Protein AF-0000000077157754 (afdb_homodimer)

pLDDT: mean 84.92, std 10.9, range [45.84, 98.0]

Sequence (370 aa):
MLPNVESIKQMRQKLGITQKKLASMTGVSTSMINQIESGRSQPSYETAKKIFENLSNLESRSSSHKAGDFCSQDIVKLKPSNTLHDAIKKMHQLSISQIPVFEGKEIVGVVSEDGIVKHLADVGEAELKNAKLADTMDPVPPIVDFETPANVLVPLIRYSKCILVTKKSKIMGIITASDTLKMMEMLPNVESIKQMRQKLGITQKKLASMTGVSTSMINQIESGRSQPSYETAKKIFENLSNLESRSSSHKAGDFCSQDIVKLKPSNTLHDAIKKMHQLSISQIPVFEGKEIVGVVSEDGIVKHLADVGEAELKNAKLADTMDPVPPIVDFETPANVLVPLIRYSKCILVTKKSKIMGIITASDTLKMME

InterPro domains:
  IPR000644 CBS domain [PF00571] (68-121)
  IPR000644 CBS domain [PS51371] (71-127)
  IPR000644 CBS domain [SM00116] (74-121)
  IPR001387 Cro/C1-type, helix-turn-helix domain [PF01381] (8-53)
  IPR001387 Cro/C1-type, helix-turn-helix domain [PS50943] (8-51)
  IPR001387 Cro/C1-type, helix-turn-helix domain [SM00530] (7-61)
  IPR001387 Cro/C1-type, helix-turn-helix domain [cd00093] (6-55)
  IPR010982 Lambda repressor-like, DNA-binding domain superfamily [G3DSA:1.10.260.40] (6-53)
  IPR010982 Lambda repressor-like, DNA-binding domain superfamily [SSF47413] (7-55)
  IPR017158 Transcription regulator, CBS domain-containing, predicted [PIRSF037253] (1-184)
  IPR046342 CBS domain superfamily [G3DSA:3.10.580.10] (60-185)
  IPR046342 CBS domain superfamily [SSF54631] (65-184)
  IPR051462 CBS domain-containing protein [PTHR48108] (42-181)

Organism: Nitrosopumilus maritimus (strain SCM1) (NCBI:txid436308)

Radius of gyration: 26.52 Å; Cα contacts (8 Å, |Δi|>4): 618; chains: 2; bounding box: 52×87×55 Å

Secondary structure (DSSP, 8-state):
-PPPTTHHHHHHHHHT--HHHHHHHHT--HHHHHHHHTTS----HHHHHHHHHHHHHHHHHHHS-BHHHHSB-----B-TTSBHHHHHHHHHHHT-SEEEEEETTEEEEEEEHHHHHHHHHHH-HHHHHT-BGGGTPBPPPPEEETT-BGGGHHHHHHHSSEEEEEETTEEEEEEEHHHHHHTT-/-PPPTTHHHHHHHHHT--HHHHHHHHT--HHHHHHHHTTS----HHHHHHHHHHHHHHHHHHHS-BHHHHSB-----B-TTSBHHHHHHHHHHHT-SEEEEEETTEEEEEEEHHHHHHHHHHH-HHHHHT-BGGGTPBPPPPEEETT-BGGGHHHHHHHSSEEEEEETTEEEEEEEHHHHHHTT-

Structure (mmCIF, N/CA/C/O backbone):
data_AF-0000000077157754-model_v1
#
loop_
_entity.id
_entity.type
_entity.pdbx_description
1 polymer 'Transcriptional regulator, XRE family'
#
loop_
_atom_site.group_PDB
_atom_site.id
_atom_site.type_symbol
_atom_site.label_atom_id
_atom_site.label_alt_id
_atom_site.label_comp_id
_atom_site.label_asym_id
_atom_site.label_entity_id
_atom_site.label_seq_id
_atom_site.pdbx_PDB_ins_code
_atom_site.Cartn_x
_atom_site.Cartn_y
_atom_site.Cartn_z
_atom_site.occupancy
_atom_site.B_iso_or_equiv
_atom_site.auth_seq_id
_atom_site.auth_comp_id
_atom_site.auth_asym_id
_atom_site.auth_atom_id
_atom_site.pdbx_PDB_model_num
ATOM 1 N N . MET A 1 1 ? 3.834 39.281 18.453 1 45.84 1 MET A N 1
ATOM 2 C CA . MET A 1 1 ? 3.398 40.312 17.5 1 45.84 1 MET A CA 1
ATOM 3 C C . MET A 1 1 ? 2.211 39.812 16.688 1 45.84 1 MET A C 1
ATOM 5 O O . MET A 1 1 ? 2.178 38.656 16.266 1 45.84 1 MET A O 1
ATOM 9 N N . LEU A 1 2 ? 1.122 40.5 16.75 1 59.25 2 LEU A N 1
ATOM 10 C CA . LEU A 1 2 ? -0.106 40.156 16.047 1 59.25 2 LEU A CA 1
ATOM 11 C C . LEU A 1 2 ? 0.116 40.125 14.539 1 59.25 2 LEU A C 1
ATOM 13 O O . LEU A 1 2 ? 0.751 41.031 13.992 1 59.25 2 LEU A O 1
ATOM 17 N N . PRO A 1 3 ? -0.188 39.125 13.961 1 67 3 PRO A N 1
ATOM 18 C CA . PRO A 1 3 ? 0.05 39.094 12.516 1 67 3 PRO A CA 1
ATOM 19 C C . PRO A 1 3 ? -0.742 40.156 11.758 1 67 3 PRO A C 1
ATOM 21 O O . PRO A 1 3 ? -1.742 40.656 12.266 1 67 3 PRO A O 1
ATOM 24 N N . ASN A 1 4 ? -0.158 40.625 10.68 1 74.5 4 ASN A N 1
ATOM 25 C CA . ASN A 1 4 ? -0.799 41.594 9.812 1 74.5 4 ASN A CA 1
ATOM 26 C C . ASN A 1 4 ? -1.938 40.969 9.008 1 74.5 4 ASN A C 1
ATOM 28 O O . ASN A 1 4 ? -1.79 39.875 8.453 1 74.5 4 ASN A O 1
ATOM 32 N N . VAL A 1 5 ? -3.057 41.688 8.945 1 82.19 5 VAL A N 1
ATOM 33 C CA . VAL A 1 5 ? -4.246 41.25 8.234 1 82.19 5 VAL A CA 1
ATOM 34 C C . VAL A 1 5 ? -3.891 40.938 6.781 1 82.19 5 VAL A C 1
ATOM 36 O O . VAL A 1 5 ? -4.473 40.031 6.176 1 82.19 5 VAL A O 1
ATOM 39 N N . GLU A 1 6 ? -2.766 41.562 6.352 1 79.19 6 GLU A N 1
ATOM 40 C CA . GLU A 1 6 ? -2.324 41.344 4.977 1 79.19 6 GLU A CA 1
ATOM 41 C C . GLU A 1 6 ? -1.753 39.969 4.781 1 79.19 6 GLU A C 1
ATOM 43 O O . GLU A 1 6 ? -1.719 39.438 3.658 1 79.19 6 GLU A O 1
ATOM 48 N N . SER A 1 7 ? -1.408 39.438 5.879 1 80.94 7 SER A N 1
ATOM 49 C CA . SER A 1 7 ? -0.774 38.125 5.777 1 80.94 7 SER A CA 1
ATOM 50 C C . SER A 1 7 ? -1.814 37.031 5.676 1 80.94 7 SER A C 1
ATOM 52 O O . SER A 1 7 ? -1.473 35.875 5.418 1 80.94 7 SER A O 1
ATOM 54 N N . ILE A 1 8 ? -3.031 37.344 5.871 1 86.12 8 ILE A N 1
ATOM 55 C CA . ILE A 1 8 ? -4.105 36.344 5.898 1 86.12 8 ILE A CA 1
ATOM 56 C C . ILE A 1 8 ? -4.145 35.594 4.57 1 86.12 8 ILE A C 1
ATOM 58 O O . ILE A 1 8 ? -4.219 34.375 4.547 1 86.12 8 ILE A O 1
ATOM 62 N N . LYS A 1 9 ? -3.973 36.375 3.592 1 85.19 9 LYS A N 1
ATOM 63 C CA . LYS A 1 9 ? -3.996 35.75 2.271 1 85.19 9 LYS A CA 1
ATOM 64 C C . LYS A 1 9 ? -2.844 34.75 2.111 1 85.19 9 LYS A C 1
ATOM 66 O O . LYS A 1 9 ? -3.053 33.625 1.698 1 85.19 9 LYS A O 1
ATOM 71 N N . GLN A 1 10 ? -1.701 35.156 2.49 1 79.06 10 GLN A N 1
ATOM 72 C CA . GLN A 1 10 ? -0.504 34.344 2.365 1 79.06 10 GLN A CA 1
ATOM 73 C C . GLN A 1 10 ? -0.61 33.062 3.225 1 79.06 10 GLN A C 1
ATOM 75 O O . GLN A 1 10 ? -0.263 31.984 2.779 1 79.06 10 GLN A O 1
ATOM 80 N N . MET A 1 11 ? -1.085 33.281 4.398 1 77.56 11 MET A N 1
ATOM 81 C CA . MET A 1 11 ? -1.234 32.156 5.324 1 77.56 11 MET A CA 1
ATOM 82 C C . MET A 1 11 ? -2.248 31.141 4.797 1 77.56 11 MET A C 1
ATOM 84 O O . MET A 1 11 ? -2.008 29.922 4.848 1 77.56 11 MET A O 1
ATOM 88 N N . ARG A 1 12 ? -3.289 31.75 4.305 1 80.94 12 ARG A N 1
ATOM 89 C CA . ARG A 1 12 ? -4.34 30.891 3.77 1 80.94 12 ARG A CA 1
ATOM 90 C C . ARG A 1 12 ? -3.836 30.094 2.576 1 80.94 12 ARG A C 1
ATOM 92 O O . ARG A 1 12 ? -4.086 28.891 2.482 1 80.94 12 ARG A O 1
ATOM 99 N N . GLN A 1 13 ? -3.061 30.75 1.824 1 76.88 13 GLN A N 1
ATOM 100 C CA . GLN A 1 13 ? -2.523 30.094 0.635 1 76.88 13 GLN A CA 1
ATOM 101 C C . GLN A 1 13 ? -1.489 29.031 1.009 1 76.88 13 GLN A C 1
ATOM 103 O O . GLN A 1 13 ? -1.462 27.953 0.422 1 76.88 13 GLN A O 1
ATOM 108 N N . LYS A 1 14 ? -0.748 29.375 1.958 1 68.94 14 LYS A N 1
ATOM 109 C CA . LYS A 1 14 ? 0.252 28.438 2.455 1 68.94 14 LYS A CA 1
ATOM 110 C C . LYS A 1 14 ? -0.408 27.172 3.006 1 68.94 14 LYS A C 1
ATOM 112 O O . LYS A 1 14 ? 0.126 26.078 2.857 1 68.94 14 LYS A O 1
ATOM 117 N N . LEU A 1 15 ? -1.526 27.375 3.6 1 70.25 15 LEU A N 1
ATOM 118 C CA . LEU A 1 15 ? -2.271 26.281 4.215 1 70.25 15 LEU A CA 1
ATOM 119 C C . LEU A 1 15 ? -3.086 25.516 3.17 1 70.25 15 LEU A C 1
ATOM 121 O O . LEU A 1 15 ? -3.65 24.469 3.463 1 70.25 15 LEU A O 1
ATOM 125 N N . GLY A 1 16 ? -3.18 26.141 1.984 1 66.56 16 GLY A N 1
ATOM 126 C CA . GLY A 1 16 ? -3.873 25.531 0.866 1 66.56 16 GLY A CA 1
ATOM 127 C C . GLY A 1 16 ? -5.383 25.547 1.021 1 66.56 16 GLY A C 1
ATOM 128 O O . GLY A 1 16 ? -6.066 24.641 0.534 1 66.56 16 GLY A O 1
ATOM 129 N N . ILE A 1 17 ? -5.793 26.438 1.711 1 77.38 17 ILE A N 1
ATOM 130 C CA . ILE A 1 17 ? -7.242 26.438 1.89 1 77.38 17 ILE A CA 1
ATOM 131 C C . ILE A 1 17 ? -7.859 27.578 1.086 1 77.38 17 ILE A C 1
ATOM 133 O O . ILE A 1 17 ? -7.211 28.609 0.849 1 77.38 17 ILE A O 1
ATOM 137 N N . THR A 1 18 ? -9.109 27.375 0.593 1 80.38 18 THR A N 1
ATOM 138 C CA . THR A 1 18 ? -9.852 28.391 -0.148 1 80.38 18 THR A CA 1
ATOM 139 C C . THR A 1 18 ? -10.422 29.453 0.798 1 80.38 18 THR A C 1
ATOM 141 O O . THR A 1 18 ? -10.445 29.25 2.014 1 80.38 18 THR A O 1
ATOM 144 N N . GLN A 1 19 ? -10.797 30.594 0.137 1 88.88 19 GLN A N 1
ATOM 145 C CA . GLN A 1 19 ? -11.453 31.641 0.917 1 88.88 19 GLN A CA 1
ATOM 146 C C . GLN A 1 19 ? -12.781 31.156 1.487 1 88.88 19 GLN A C 1
ATOM 148 O O . GLN A 1 19 ? -13.141 31.484 2.617 1 88.88 19 GLN A O 1
ATOM 153 N N . LYS A 1 20 ? -13.367 30.281 0.811 1 88.31 20 LYS A N 1
ATOM 154 C CA . LYS A 1 20 ? -14.633 29.703 1.261 1 88.31 20 LYS A CA 1
ATOM 155 C C . LYS A 1 20 ? -14.438 28.844 2.502 1 88.31 20 LYS A C 1
ATOM 157 O O . LYS A 1 20 ? -15.211 28.938 3.455 1 88.31 20 LYS A O 1
ATOM 162 N N . LYS A 1 21 ? -13.43 28.094 2.482 1 83.06 21 LYS A N 1
ATOM 163 C CA . LYS A 1 21 ? -13.133 27.219 3.611 1 83.06 21 LYS A CA 1
ATOM 164 C C . LYS A 1 21 ? -12.75 28.031 4.852 1 83.06 21 LYS A C 1
ATOM 166 O O . LYS A 1 21 ? -13.203 27.719 5.957 1 83.06 21 LYS A O 1
ATOM 171 N N . LEU A 1 22 ? -11.938 29.062 4.637 1 87.12 22 LEU A N 1
ATOM 172 C CA . LEU A 1 22 ? -11.555 29.906 5.754 1 87.12 22 LEU A CA 1
ATOM 173 C C . LEU A 1 22 ? -12.766 30.609 6.359 1 87.12 22 LEU A C 1
ATOM 175 O O . LEU A 1 22 ? -12.898 30.672 7.582 1 87.12 22 LEU A O 1
ATOM 179 N N . ALA A 1 23 ? -13.672 31 5.473 1 90.38 23 ALA A N 1
ATOM 180 C CA . ALA A 1 23 ? -14.898 31.672 5.906 1 90.38 23 ALA A CA 1
ATOM 181 C C . ALA A 1 23 ? -15.758 30.734 6.766 1 90.38 23 ALA A C 1
ATOM 183 O O . ALA A 1 23 ? -16.234 31.141 7.828 1 90.38 23 ALA A O 1
ATOM 184 N N . SER A 1 24 ? -15.82 29.594 6.328 1 86.31 24 SER A N 1
ATOM 185 C CA . SER A 1 24 ? -16.625 28.609 7.043 1 86.31 24 SER A CA 1
ATOM 186 C C . SER A 1 24 ? -16.031 28.312 8.414 1 86.31 24 SER A C 1
ATOM 188 O O . SER A 1 24 ? -16.781 28.156 9.391 1 86.31 24 SER A O 1
ATOM 190 N N . MET A 1 25 ? -14.781 28.344 8.516 1 81.38 25 MET A N 1
ATOM 191 C CA . MET A 1 25 ? -14.078 27.984 9.75 1 81.38 25 MET A CA 1
ATOM 192 C C . MET A 1 25 ? -14.141 29.141 10.758 1 81.38 25 MET A C 1
ATOM 194 O O . MET A 1 25 ? -14.078 28.906 11.969 1 81.38 25 MET A O 1
ATOM 198 N N . THR A 1 26 ? -14.242 30.312 10.266 1 85.94 26 THR A N 1
ATOM 199 C CA . THR A 1 26 ? -14.109 31.484 11.133 1 85.94 26 THR A CA 1
ATOM 200 C C . THR A 1 26 ? -15.477 32.094 11.43 1 85.94 26 THR A C 1
ATOM 202 O O . THR A 1 26 ? -15.609 32.938 12.312 1 85.94 26 THR A O 1
ATOM 205 N N . GLY A 1 27 ? -16.406 31.594 10.617 1 86.06 27 GLY A N 1
ATOM 206 C CA . GLY A 1 27 ? -17.75 32.094 10.82 1 86.06 27 GLY A CA 1
ATOM 207 C C . GLY A 1 27 ? -17.984 33.438 10.164 1 86.06 27 GLY A C 1
ATOM 208 O O . GLY A 1 27 ? -18.797 34.25 10.641 1 86.06 27 GLY A O 1
ATOM 209 N N . VAL A 1 28 ? -17.203 33.75 9.242 1 87.44 28 VAL A N 1
ATOM 210 C CA . VAL A 1 28 ? -17.406 34.969 8.469 1 87.44 28 VAL A CA 1
ATOM 211 C C . VAL A 1 28 ? -17.781 34.625 7.031 1 87.44 28 VAL A C 1
ATOM 213 O O . VAL A 1 28 ? -17.656 33.469 6.617 1 87.44 28 VAL A O 1
ATOM 216 N N . SER A 1 29 ? -18.359 35.562 6.332 1 89.69 29 SER A N 1
ATOM 217 C CA . SER A 1 29 ? -18.75 35.312 4.945 1 89.69 29 SER A CA 1
ATOM 218 C C . SER A 1 29 ? -17.516 35.219 4.039 1 89.69 29 SER A C 1
ATOM 220 O O . SER A 1 29 ? -16.484 35.844 4.332 1 89.69 29 SER A O 1
ATOM 222 N N . THR A 1 30 ? -17.719 34.469 2.924 1 92.69 30 THR A N 1
ATOM 223 C CA . THR A 1 30 ? -16.672 34.375 1.916 1 92.69 30 THR A CA 1
ATOM 224 C C . THR A 1 30 ? -16.359 35.75 1.335 1 92.69 30 THR A C 1
ATOM 226 O O . THR A 1 30 ? -15.203 36.062 1.058 1 92.69 30 THR A O 1
ATOM 229 N N . SER A 1 31 ? -17.375 36.5 1.198 1 92.94 31 SER A N 1
ATOM 230 C CA . SER A 1 31 ? -17.188 37.875 0.693 1 92.94 31 SER A CA 1
ATOM 231 C C . SER A 1 31 ? -16.312 38.688 1.625 1 92.94 31 SER A C 1
ATOM 233 O O . SER A 1 31 ? -15.43 39.406 1.17 1 92.94 31 SER A O 1
ATOM 235 N N . MET A 1 32 ? -16.484 38.625 2.945 1 91.69 32 MET A N 1
ATOM 236 C CA . MET A 1 32 ? -15.688 39.344 3.92 1 91.69 32 MET A CA 1
ATOM 237 C C . MET A 1 32 ? -14.227 38.906 3.863 1 91.69 32 MET A C 1
ATOM 239 O O . MET A 1 32 ? -13.328 39.75 3.914 1 91.69 32 MET A O 1
ATOM 243 N N . ILE A 1 33 ? -14.008 37.625 3.791 1 93.56 33 ILE A N 1
ATOM 244 C CA . ILE A 1 33 ? -12.648 37.125 3.668 1 93.56 33 ILE A CA 1
ATOM 245 C C . ILE A 1 33 ? -11.977 37.75 2.445 1 93.56 33 ILE A C 1
ATOM 247 O O . ILE A 1 33 ? -10.828 38.188 2.52 1 93.56 33 ILE A O 1
ATOM 251 N N . ASN A 1 34 ? -12.672 37.812 1.333 1 92.25 34 ASN A N 1
ATOM 252 C CA . ASN A 1 34 ? -12.156 38.406 0.101 1 92.25 34 ASN A CA 1
ATOM 253 C C . ASN A 1 34 ? -11.797 39.875 0.288 1 92.25 34 ASN A C 1
ATOM 255 O O . ASN A 1 34 ? -10.734 40.312 -0.154 1 92.25 34 ASN A O 1
ATOM 259 N N . GLN A 1 35 ? -12.711 40.594 0.931 1 91.56 35 GLN A N 1
ATOM 260 C CA . GLN A 1 35 ? -12.492 42 1.15 1 91.56 35 GLN A CA 1
ATOM 261 C C . GLN A 1 35 ? -11.289 42.25 2.057 1 91.56 35 GLN A C 1
ATOM 263 O O . GLN A 1 35 ? -10.531 43.188 1.847 1 91.56 35 GLN A O 1
ATOM 268 N N . ILE A 1 36 ? -11.141 41.375 3.01 1 91.12 36 ILE A N 1
ATOM 269 C CA . ILE A 1 36 ? -10.023 41.5 3.943 1 91.12 36 ILE A CA 1
ATOM 270 C C . ILE A 1 36 ? -8.711 41.188 3.217 1 91.12 36 ILE A C 1
ATOM 272 O O . ILE A 1 36 ? -7.746 41.969 3.336 1 91.12 36 ILE A O 1
ATOM 276 N N . GLU A 1 37 ? -8.703 40.125 2.422 1 91.94 37 GLU A N 1
ATOM 277 C CA . GLU A 1 37 ? -7.484 39.719 1.746 1 91.94 37 GLU A CA 1
ATOM 278 C C . GLU A 1 37 ? -7.07 40.719 0.67 1 91.94 37 GLU A C 1
ATOM 280 O O . GLU A 1 37 ? -5.883 40.844 0.364 1 91.94 37 GLU A O 1
ATOM 285 N N . SER A 1 38 ? -8.023 41.469 0.105 1 88.56 38 SER A N 1
ATOM 286 C CA . SER A 1 38 ? -7.742 42.438 -0.94 1 88.56 38 SER A CA 1
ATOM 287 C C . SER A 1 38 ? -7.48 43.812 -0.349 1 88.56 38 SER A C 1
ATOM 289 O O . SER A 1 38 ? -7.211 44.781 -1.082 1 88.56 38 SER A O 1
ATOM 291 N N . GLY A 1 39 ? -7.633 43.875 0.983 1 84.75 39 GLY A N 1
ATOM 292 C CA . GLY A 1 39 ? -7.383 45.156 1.636 1 84.75 39 GLY A CA 1
ATOM 293 C C . GLY A 1 39 ? -8.578 46.094 1.582 1 84.75 39 GLY A C 1
ATOM 294 O O . GLY A 1 39 ? -8.469 47.281 1.96 1 84.75 39 GLY A O 1
ATOM 295 N N . ARG A 1 40 ? -9.711 45.688 1.095 1 89.19 40 ARG A N 1
ATOM 296 C CA . ARG A 1 40 ? -10.883 46.531 0.917 1 89.19 40 ARG A CA 1
ATOM 297 C C . ARG A 1 40 ? -11.68 46.656 2.213 1 89.19 40 ARG A C 1
ATOM 299 O O . ARG A 1 40 ? -12.633 47.438 2.301 1 89.19 40 ARG A O 1
ATOM 306 N N . SER A 1 41 ? -11.461 45.75 3.18 1 86.75 41 SER A N 1
ATOM 307 C CA . SER A 1 41 ? -12.109 45.781 4.484 1 86.75 41 SER A CA 1
ATOM 308 C C . SER A 1 41 ? -11.117 45.5 5.605 1 86.75 41 SER A C 1
ATOM 310 O O . SER A 1 41 ? -10.211 44.688 5.449 1 86.75 41 SER A O 1
ATOM 312 N N . GLN A 1 42 ? -11.203 46.281 6.754 1 85 42 GLN A N 1
ATOM 313 C CA . GLN A 1 42 ? -10.43 46.031 7.961 1 85 42 GLN A CA 1
ATOM 314 C C . GLN A 1 42 ? -11.266 45.281 9 1 85 42 GLN A C 1
ATOM 316 O O . GLN A 1 42 ? -12.289 45.812 9.461 1 85 42 GLN A O 1
ATOM 321 N N . PRO A 1 43 ? -10.961 44.094 9.273 1 86.19 43 PRO A N 1
ATOM 322 C CA . PRO A 1 43 ? -11.742 43.344 10.266 1 86.19 43 PRO A CA 1
ATOM 323 C C . PRO A 1 43 ? -11.586 43.906 11.68 1 86.19 43 PRO A C 1
ATOM 325 O O . PRO A 1 43 ? -10.594 44.594 11.977 1 86.19 43 PRO A O 1
ATOM 328 N N . SER A 1 44 ? -12.656 43.688 12.547 1 83.19 44 SER A N 1
ATOM 329 C CA . SER A 1 44 ? -12.531 43.969 13.969 1 83.19 44 SER A CA 1
ATOM 330 C C . SER A 1 44 ? -11.453 43.094 14.617 1 83.19 44 SER A C 1
ATOM 332 O O . SER A 1 44 ? -11 42.125 14.023 1 83.19 44 SER A O 1
ATOM 334 N N . TYR A 1 45 ? -10.992 43.531 15.75 1 80.44 45 TYR A N 1
ATOM 335 C CA . TYR A 1 45 ? -10.008 42.75 16.484 1 80.44 45 TYR A CA 1
ATOM 336 C C . TYR A 1 45 ? -10.5 41.312 16.688 1 80.44 45 TYR A C 1
ATOM 338 O O . TYR A 1 45 ? -9.75 40.344 16.484 1 80.44 45 TYR A O 1
ATOM 346 N N . GLU A 1 46 ? -11.711 41.188 17.047 1 82.19 46 GLU A N 1
ATOM 347 C CA . GLU A 1 46 ? -12.289 39.875 17.344 1 82.19 46 GLU A CA 1
ATOM 348 C C . GLU A 1 46 ? -12.344 39.031 16.078 1 82.19 46 GLU A C 1
ATOM 350 O O . GLU A 1 46 ? -12.055 37.844 16.125 1 82.19 46 GLU A O 1
ATOM 355 N N . THR A 1 47 ? -12.688 39.656 15.008 1 82.12 47 THR A N 1
ATOM 356 C CA . THR A 1 47 ? -12.758 38.938 13.742 1 82.12 47 THR A CA 1
ATOM 357 C C . THR A 1 47 ? -11.367 38.531 13.273 1 82.12 47 THR A C 1
ATOM 359 O O . THR A 1 47 ? -11.156 37.375 12.875 1 82.12 47 THR A O 1
ATOM 362 N N . ALA A 1 48 ? -10.414 39.469 13.375 1 82.31 48 ALA A N 1
ATOM 363 C CA . ALA A 1 48 ? -9.039 39.156 12.992 1 82.31 48 ALA A CA 1
ATOM 364 C C . ALA A 1 48 ? -8.461 38.062 13.867 1 82.31 48 ALA A C 1
ATOM 366 O O . ALA A 1 48 ? -7.809 37.125 13.375 1 82.31 48 ALA A O 1
ATOM 367 N N . LYS A 1 49 ? -8.672 38.094 15.023 1 79.38 49 LYS A N 1
ATOM 368 C CA . LYS A 1 49 ? -8.203 37.094 15.969 1 79.38 49 LYS A CA 1
ATOM 369 C C . LYS A 1 49 ? -8.75 35.719 15.617 1 79.38 49 LYS A C 1
ATOM 371 O O . LYS A 1 49 ? -8.008 34.719 15.609 1 79.38 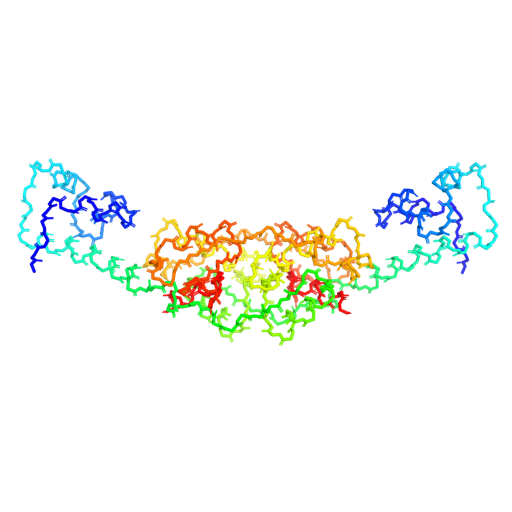49 LYS A O 1
ATOM 376 N N . LYS A 1 50 ? -9.953 35.625 15.336 1 81.56 50 LYS A N 1
ATOM 377 C CA . LYS A 1 50 ? -10.594 34.344 14.969 1 81.56 50 LYS A CA 1
ATOM 378 C C . LYS A 1 50 ? -9.977 33.781 13.703 1 81.56 50 LYS A C 1
ATOM 380 O O . LYS A 1 50 ? -9.719 32.562 13.625 1 81.56 50 LYS A O 1
ATOM 385 N N . ILE A 1 51 ? -9.727 34.688 12.812 1 85.06 51 ILE A N 1
ATOM 386 C CA . ILE A 1 51 ? -9.141 34.25 11.547 1 85.06 51 ILE A CA 1
ATOM 387 C C . ILE A 1 51 ? -7.719 33.75 11.773 1 85.06 51 ILE A C 1
ATOM 389 O O . ILE A 1 51 ? -7.363 32.656 11.344 1 85.06 51 ILE A O 1
ATOM 393 N N . PHE A 1 52 ? -6.934 34.531 12.484 1 80.25 52 PHE A N 1
ATOM 394 C CA . PHE A 1 52 ? -5.547 34.156 12.734 1 80.25 52 PHE A CA 1
ATOM 395 C C . PHE A 1 52 ? -5.477 32.906 13.602 1 80.25 52 PHE A C 1
ATOM 397 O O . PHE A 1 52 ? -4.621 32.031 13.391 1 80.25 52 PHE A O 1
ATOM 404 N N . GLU A 1 53 ? -6.316 32.75 14.508 1 75.44 53 GLU A N 1
ATOM 405 C CA . GLU A 1 53 ? -6.348 31.562 15.344 1 75.44 53 GLU A CA 1
ATOM 406 C C . GLU A 1 53 ? -6.652 30.312 14.523 1 75.44 53 GLU A C 1
ATOM 408 O O . GLU A 1 53 ? -6.043 29.266 14.734 1 75.44 53 GLU A O 1
ATOM 413 N N . ASN A 1 54 ? -7.582 30.422 13.68 1 76.38 54 ASN A N 1
ATOM 414 C CA . ASN A 1 54 ? -7.926 29.281 12.836 1 76.38 54 ASN A CA 1
ATOM 415 C C . ASN A 1 54 ? -6.805 28.938 11.867 1 76.38 54 ASN A C 1
ATOM 417 O O . ASN A 1 54 ? -6.5 27.766 11.641 1 76.38 54 ASN A O 1
ATOM 421 N N . LEU A 1 55 ? -6.219 30.047 11.383 1 74.38 55 LEU A N 1
ATOM 422 C CA . LEU A 1 55 ? -5.082 29.812 10.492 1 74.38 55 LEU A CA 1
ATOM 423 C C . LEU A 1 55 ? -3.916 29.188 11.258 1 74.38 55 LEU A C 1
ATOM 425 O O . LEU A 1 55 ? -3.256 28.281 10.758 1 74.38 55 LEU A O 1
ATOM 429 N N . SER A 1 56 ? -3.662 29.781 12.398 1 66.75 56 SER A N 1
ATOM 430 C CA . SER A 1 56 ? -2.598 29.25 13.242 1 66.75 56 SER A CA 1
ATOM 431 C C . SER A 1 56 ? -2.881 27.797 13.641 1 66.75 56 SER A C 1
ATOM 433 O O . SER A 1 56 ? -1.971 26.969 13.664 1 66.75 56 SER A O 1
ATOM 435 N N . ASN A 1 57 ? -4.035 27.547 13.977 1 63.19 57 ASN A N 1
ATOM 436 C CA . ASN A 1 57 ? -4.434 26.188 14.328 1 63.19 57 ASN A CA 1
ATOM 437 C C . ASN A 1 57 ? -4.211 25.219 13.172 1 63.19 57 ASN A C 1
ATOM 439 O O . ASN A 1 57 ? -3.748 24.109 13.375 1 63.19 57 ASN A O 1
ATOM 443 N N . LEU A 1 58 ? -4.633 25.703 12.125 1 62.41 58 LEU A N 1
ATOM 444 C CA . LEU A 1 58 ? -4.391 24.906 10.93 1 62.41 58 LEU A CA 1
ATOM 445 C C . LEU A 1 58 ? -2.895 24.766 10.664 1 62.41 58 LEU A C 1
ATOM 447 O O . LEU A 1 58 ? -2.426 23.703 10.266 1 62.41 58 LEU A O 1
ATOM 451 N N . GLU A 1 59 ? -2.268 25.953 10.766 1 59.06 59 GLU A N 1
ATOM 452 C CA . GLU A 1 59 ? -0.818 25.969 10.594 1 59.06 59 GLU A CA 1
ATOM 453 C C . GLU A 1 59 ? -0.129 25.109 11.656 1 59.06 59 GLU A C 1
ATOM 455 O O . GLU A 1 59 ? 0.847 24.422 11.359 1 59.06 59 GLU A O 1
ATOM 460 N N . SER A 1 60 ? -0.48 25.438 12.812 1 53.28 60 SER A N 1
ATOM 461 C CA . SER A 1 60 ? 0.117 24.672 13.898 1 53.28 60 SER A CA 1
ATOM 462 C C . SER A 1 60 ? -0.081 23.188 13.703 1 53.28 60 SER A C 1
ATOM 464 O O . SER A 1 60 ? 0.841 22.391 13.922 1 53.28 60 SER A O 1
ATOM 466 N N . ARG A 1 61 ? -1.249 22.812 13.516 1 52.28 61 ARG A N 1
ATOM 467 C CA . ARG A 1 61 ? -1.536 21.406 13.234 1 52.28 61 ARG A CA 1
ATOM 468 C C . ARG A 1 61 ? -0.721 20.906 12.047 1 52.28 61 ARG A C 1
ATOM 470 O O . ARG A 1 61 ? -0.292 19.75 12.023 1 52.28 61 ARG A O 1
ATOM 477 N N . SER A 1 62 ? -0.675 21.812 11.07 1 51.44 62 SER A N 1
ATOM 478 C CA . SER A 1 62 ? 0.076 21.531 9.852 1 51.44 62 SER A CA 1
ATOM 479 C C . SER A 1 62 ? 1.578 21.625 10.094 1 51.44 62 SER A C 1
ATOM 481 O O . SER A 1 62 ? 2.35 20.828 9.562 1 51.44 62 SER A O 1
ATOM 483 N N . SER A 1 63 ? 1.986 22.812 10.75 1 51.03 63 SER A N 1
ATOM 484 C CA . SER A 1 63 ? 3.359 23.281 10.891 1 51.03 63 SER A CA 1
ATOM 485 C C . SER A 1 63 ? 4.129 22.453 11.906 1 51.03 63 SER A C 1
ATOM 487 O O . SER A 1 63 ? 5.352 22.297 11.805 1 51.03 63 SER A O 1
ATOM 489 N N . SER A 1 64 ? 3.459 21.953 12.914 1 58.53 64 SER A N 1
ATOM 490 C CA . SER A 1 64 ? 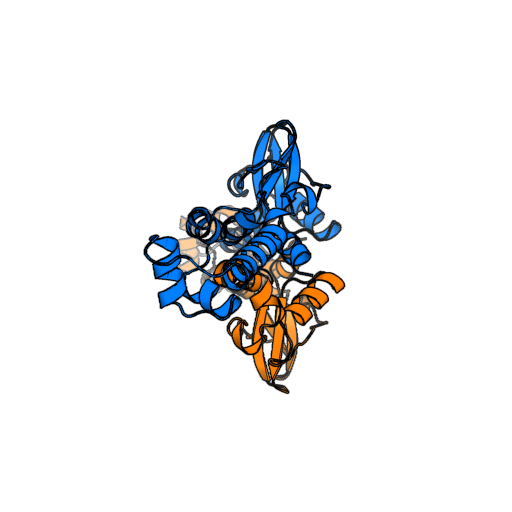4.328 21.625 14.039 1 58.53 64 SER A CA 1
ATOM 491 C C . SER A 1 64 ? 5.039 20.297 13.828 1 58.53 64 SER A C 1
ATOM 493 O O . SER A 1 64 ? 6.145 20.078 14.328 1 58.53 64 SER A O 1
ATOM 495 N N . HIS A 1 65 ? 4.602 19.531 12.883 1 74.75 65 HIS A N 1
ATOM 496 C CA . HIS A 1 65 ? 5.328 18.281 12.758 1 74.75 65 HIS A CA 1
ATOM 497 C C . HIS A 1 65 ? 6.258 18.297 11.547 1 74.75 65 HIS A C 1
ATOM 499 O O . HIS A 1 65 ? 5.926 18.875 10.516 1 74.75 65 HIS A O 1
ATOM 505 N N . LYS A 1 66 ? 7.516 18.047 11.891 1 84.5 66 LYS A N 1
ATOM 506 C CA . LYS A 1 66 ? 8.516 17.906 10.836 1 84.5 66 LYS A CA 1
ATOM 507 C C . LYS A 1 66 ? 8.633 16.469 10.367 1 84.5 66 LYS A C 1
ATOM 509 O O . LYS A 1 66 ? 8.227 15.539 11.078 1 84.5 66 LYS A O 1
ATOM 514 N N . ALA A 1 67 ? 9.094 16.328 9.055 1 89.06 67 ALA A N 1
ATOM 515 C CA . ALA A 1 67 ? 9.266 15 8.484 1 89.06 67 ALA A CA 1
ATOM 516 C C . ALA A 1 67 ? 10.016 14.078 9.445 1 89.06 67 ALA A C 1
ATOM 518 O O . ALA A 1 67 ? 9.633 12.922 9.625 1 89.06 67 ALA A O 1
ATOM 519 N N . GLY A 1 68 ? 10.984 14.594 10.055 1 89.19 68 GLY A N 1
ATOM 520 C CA . GLY A 1 68 ? 11.828 13.805 10.945 1 89.19 68 GLY A CA 1
ATOM 521 C C . GLY A 1 68 ? 11.109 13.352 12.203 1 89.19 68 GLY A C 1
ATOM 522 O O . GLY A 1 68 ? 11.516 12.375 12.828 1 89.19 68 GLY A O 1
ATOM 523 N N . ASP A 1 69 ? 10.047 14.016 12.57 1 86 69 ASP A N 1
ATOM 524 C CA . ASP A 1 69 ? 9.336 13.727 13.805 1 86 69 ASP A CA 1
ATOM 525 C C . ASP A 1 69 ? 8.484 12.469 13.672 1 86 69 ASP A C 1
ATOM 527 O O . ASP A 1 69 ? 8.219 11.781 14.664 1 86 69 ASP A O 1
ATOM 531 N N . PHE A 1 70 ? 8.156 12.086 12.484 1 83.56 70 PHE A N 1
ATOM 532 C CA . PHE A 1 70 ? 7.207 10.984 12.398 1 83.56 70 PHE A CA 1
ATOM 533 C C . PHE A 1 70 ? 7.715 9.906 11.445 1 83.56 70 PHE A C 1
ATOM 535 O O . PHE A 1 70 ? 7.039 8.898 11.234 1 83.56 70 PHE A O 1
ATOM 542 N N . CYS A 1 71 ? 8.859 10.117 10.898 1 89.69 71 CYS A N 1
ATOM 543 C CA . CYS A 1 71 ? 9.391 9.078 10.016 1 89.69 71 CYS A CA 1
ATOM 544 C C . CYS A 1 71 ? 9.898 7.887 10.82 1 89.69 71 CYS A C 1
ATOM 546 O O . CYS A 1 71 ? 10.234 8.023 12 1 89.69 71 CYS A O 1
ATOM 548 N N . SER A 1 72 ? 9.797 6.734 10.18 1 90.06 72 SER A N 1
ATOM 549 C CA . SER A 1 72 ? 10.438 5.566 10.773 1 90.06 72 SER A CA 1
ATOM 550 C C . SER A 1 72 ? 11.953 5.637 10.625 1 90.06 72 SER A C 1
ATOM 552 O O . SER A 1 72 ? 12.469 5.809 9.523 1 90.06 72 SER A O 1
ATOM 554 N N . GLN A 1 73 ? 12.617 5.477 11.727 1 88.12 73 GLN A N 1
ATOM 555 C CA . GLN A 1 73 ? 14.055 5.68 11.703 1 88.12 73 GLN A CA 1
ATOM 556 C C . GLN A 1 73 ? 14.797 4.352 11.539 1 88.12 73 GLN A C 1
ATOM 558 O O . GLN A 1 73 ? 16 4.336 11.266 1 88.12 73 GLN A O 1
ATOM 563 N N . ASP A 1 74 ? 14.227 3.273 11.641 1 85.12 74 ASP A N 1
ATOM 564 C CA . ASP A 1 74 ? 14.836 1.966 11.406 1 85.12 74 ASP A CA 1
ATOM 565 C C . ASP A 1 74 ? 14.68 1.532 9.953 1 85.12 74 ASP A C 1
ATOM 567 O O . ASP A 1 74 ? 13.789 0.737 9.633 1 85.12 74 ASP A O 1
ATOM 571 N N . ILE A 1 75 ? 15.617 2.061 9.203 1 88.44 75 ILE A N 1
ATOM 572 C CA . ILE A 1 75 ? 15.508 1.804 7.773 1 88.44 75 ILE A CA 1
ATOM 573 C C . ILE A 1 75 ? 16.25 0.511 7.426 1 88.44 75 ILE A C 1
ATOM 575 O O . ILE A 1 75 ? 17.438 0.378 7.691 1 88.44 75 ILE A O 1
ATOM 579 N N . VAL A 1 76 ? 15.562 -0.41 6.949 1 92.31 76 VAL A N 1
ATOM 580 C CA . VAL A 1 76 ? 16.172 -1.617 6.402 1 92.31 76 VAL A CA 1
ATOM 581 C C . VAL A 1 76 ? 16.766 -1.321 5.023 1 92.31 76 VAL A C 1
ATOM 583 O O . VAL A 1 76 ? 16.141 -0.619 4.219 1 92.31 76 VAL A O 1
ATOM 586 N N . LYS A 1 77 ? 17.953 -1.801 4.832 1 93.94 77 LYS A N 1
ATOM 587 C CA . LYS A 1 77 ? 18.641 -1.521 3.57 1 93.94 77 LYS A CA 1
ATOM 588 C C . LYS A 1 77 ? 18.984 -2.812 2.836 1 93.94 77 LYS A C 1
ATOM 590 O O . LYS A 1 77 ? 19.375 -3.805 3.459 1 93.94 77 LYS A O 1
ATOM 595 N N . LEU A 1 78 ? 18.844 -2.785 1.596 1 97.5 78 LEU A N 1
ATOM 596 C CA . LEU A 1 78 ? 19.297 -3.867 0.729 1 97.5 78 LEU A CA 1
ATOM 597 C C . LEU A 1 78 ? 20.219 -3.336 -0.366 1 97.5 78 LEU A C 1
ATOM 599 O O . LEU A 1 78 ? 20.312 -2.123 -0.561 1 97.5 78 LEU A O 1
ATOM 603 N N . LYS A 1 79 ? 20.875 -4.262 -0.996 1 97.94 79 LYS A N 1
ATOM 604 C CA . LYS A 1 79 ? 21.781 -3.934 -2.094 1 97.94 79 LYS A CA 1
ATOM 605 C C . LYS A 1 79 ? 21.219 -4.402 -3.432 1 97.94 79 LYS A C 1
ATOM 607 O O . LYS A 1 79 ? 20.391 -5.312 -3.477 1 97.94 79 LYS A O 1
ATOM 612 N N . PRO A 1 80 ? 21.688 -3.74 -4.484 1 97.31 80 PRO A N 1
ATOM 613 C CA . PRO A 1 80 ? 21.219 -4.145 -5.809 1 97.31 80 PRO A CA 1
ATOM 614 C C . PRO A 1 80 ? 21.469 -5.625 -6.098 1 97.31 80 PRO A C 1
ATOM 616 O O . PRO A 1 80 ? 20.734 -6.238 -6.879 1 97.31 80 PRO A O 1
ATOM 619 N N . SER A 1 81 ? 22.406 -6.188 -5.414 1 96.56 81 SER A N 1
ATOM 620 C CA . SER A 1 81 ? 22.781 -7.574 -5.664 1 96.56 81 SER A CA 1
ATOM 621 C C . SER A 1 81 ? 21.875 -8.547 -4.918 1 96.56 81 SER A C 1
ATOM 623 O O . SER A 1 81 ? 21.875 -9.742 -5.191 1 96.56 81 SER A O 1
ATOM 625 N N . ASN A 1 82 ? 21.203 -8.039 -3.939 1 96.38 82 ASN A N 1
ATOM 626 C CA . ASN A 1 82 ? 20.234 -8.898 -3.266 1 96.38 82 ASN A CA 1
ATOM 627 C C . ASN A 1 82 ? 19.141 -9.375 -4.227 1 96.38 82 ASN A C 1
ATOM 629 O O . ASN A 1 82 ? 18.922 -8.766 -5.277 1 96.38 82 ASN A O 1
ATOM 633 N N . THR A 1 83 ? 18.5 -10.461 -3.889 1 93.5 83 THR A N 1
ATOM 634 C CA . THR A 1 83 ? 17.438 -11.008 -4.723 1 93.5 83 THR A CA 1
ATOM 635 C C . THR A 1 83 ? 16.078 -10.531 -4.238 1 93.5 83 THR A C 1
ATOM 637 O O . THR A 1 83 ? 15.945 -10.023 -3.125 1 93.5 83 THR A O 1
ATOM 640 N N . LEU A 1 84 ? 15.148 -10.734 -5.09 1 92 84 LEU A N 1
ATOM 641 C CA . LEU A 1 84 ? 13.773 -10.43 -4.711 1 92 84 LEU A CA 1
ATOM 642 C C . LEU A 1 84 ? 13.32 -11.305 -3.547 1 92 84 LEU A C 1
ATOM 644 O O . LEU A 1 84 ? 12.547 -10.867 -2.695 1 92 84 LEU A O 1
ATOM 648 N N . HIS A 1 85 ? 13.805 -12.453 -3.539 1 90.5 85 HIS A N 1
ATOM 649 C CA . HIS A 1 85 ? 13.508 -13.352 -2.432 1 90.5 85 HIS A CA 1
ATOM 650 C C . HIS A 1 85 ? 13.984 -12.773 -1.105 1 90.5 85 HIS A C 1
ATOM 652 O O . HIS A 1 85 ? 13.273 -12.828 -0.103 1 90.5 85 HIS A O 1
ATOM 658 N N . ASP A 1 86 ? 15.148 -12.195 -1.117 1 93.62 86 ASP A N 1
ATOM 659 C CA . ASP A 1 86 ? 15.68 -11.531 0.069 1 93.62 86 ASP A CA 1
ATOM 660 C C . ASP A 1 86 ? 14.742 -10.422 0.542 1 93.62 86 ASP A C 1
ATOM 662 O O . ASP A 1 86 ? 14.469 -10.305 1.738 1 93.62 86 ASP A O 1
ATOM 666 N N . ALA A 1 87 ? 14.32 -9.703 -0.428 1 95.19 87 ALA A N 1
ATOM 667 C CA . ALA A 1 87 ? 13.438 -8.578 -0.125 1 95.19 87 ALA A CA 1
ATOM 668 C C . ALA A 1 87 ? 12.117 -9.055 0.475 1 95.19 87 ALA A C 1
ATOM 670 O O . ALA A 1 87 ? 11.672 -8.531 1.498 1 95.19 87 ALA A O 1
ATOM 671 N N . ILE A 1 88 ? 11.539 -10.047 -0.11 1 92.62 88 ILE A N 1
ATOM 672 C CA . ILE A 1 88 ? 10.258 -10.578 0.333 1 92.62 88 ILE A CA 1
ATOM 673 C C . ILE A 1 88 ? 10.391 -11.125 1.754 1 92.62 88 ILE A C 1
ATOM 675 O O . ILE A 1 88 ? 9.539 -10.867 2.605 1 92.62 88 ILE A O 1
ATOM 679 N N . LYS A 1 89 ? 11.406 -11.805 2.004 1 92.56 89 LYS A N 1
ATOM 680 C CA . LYS A 1 89 ? 11.664 -12.367 3.328 1 92.56 89 LYS A CA 1
ATOM 681 C C . LYS A 1 89 ? 11.773 -11.258 4.379 1 92.56 89 LYS A C 1
ATOM 683 O O . LYS A 1 89 ? 11.164 -11.352 5.445 1 92.56 89 LYS A O 1
ATOM 688 N N . LYS A 1 90 ? 12.508 -10.258 4.074 1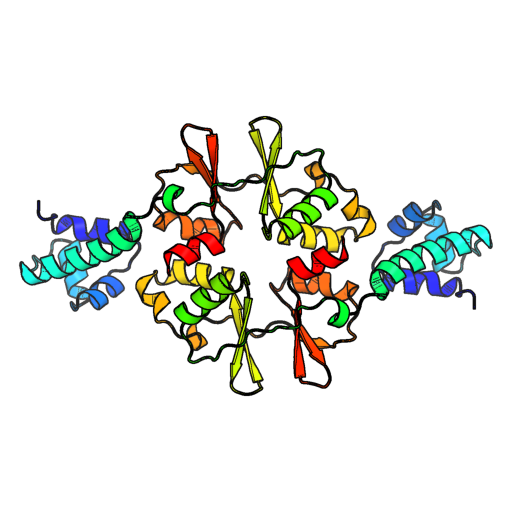 94.31 90 LYS A N 1
ATOM 689 C CA . LYS A 1 90 ? 12.703 -9.156 5.008 1 94.31 90 LYS A CA 1
ATOM 690 C C . LYS A 1 90 ? 11.398 -8.406 5.262 1 94.31 90 LYS A C 1
ATOM 692 O O . LYS A 1 90 ? 11.109 -8.023 6.395 1 94.31 90 LYS A O 1
ATOM 697 N N . MET A 1 91 ? 10.656 -8.172 4.195 1 93.94 91 MET A N 1
ATOM 698 C CA . MET A 1 91 ? 9.367 -7.496 4.324 1 93.94 91 MET A CA 1
ATOM 699 C C . MET A 1 91 ? 8.445 -8.266 5.258 1 93.94 91 MET A C 1
ATOM 701 O O . MET A 1 91 ? 7.789 -7.664 6.117 1 93.94 91 MET A O 1
ATOM 705 N N . HIS A 1 92 ? 8.445 -9.508 5.117 1 90.31 92 HIS A N 1
ATOM 706 C CA . HIS A 1 92 ? 7.598 -10.359 5.938 1 90.31 92 HIS A CA 1
ATOM 707 C C . HIS A 1 92 ? 8.07 -10.383 7.387 1 90.31 92 HIS A C 1
ATOM 709 O O . HIS A 1 92 ? 7.27 -10.203 8.305 1 90.31 92 HIS A O 1
ATOM 715 N N . GLN A 1 93 ? 9.328 -10.531 7.594 1 91.19 93 GLN A N 1
ATOM 716 C CA . GLN A 1 93 ? 9.922 -10.625 8.922 1 91.19 93 GLN A CA 1
ATOM 717 C C . GLN A 1 93 ? 9.695 -9.344 9.719 1 91.19 93 GLN A C 1
ATOM 719 O O . GLN A 1 93 ? 9.453 -9.391 10.93 1 91.19 93 GLN A O 1
ATOM 724 N N . LEU A 1 94 ? 9.711 -8.266 9.055 1 91.44 94 LEU A N 1
ATOM 725 C CA . LEU A 1 94 ? 9.672 -6.984 9.75 1 91.44 94 LEU A CA 1
ATOM 726 C C . LEU A 1 94 ? 8.32 -6.305 9.562 1 91.44 94 LEU A C 1
ATOM 728 O O . LEU A 1 94 ? 8.086 -5.219 10.094 1 91.44 94 LEU A O 1
ATOM 732 N N . SER A 1 95 ? 7.445 -6.867 8.812 1 89.06 95 SER A N 1
ATOM 733 C CA . SER A 1 95 ? 6.125 -6.328 8.516 1 89.06 95 SER A CA 1
ATOM 734 C C . SER A 1 95 ? 6.219 -4.934 7.898 1 89.06 95 SER A C 1
ATOM 736 O O . SER A 1 95 ? 5.547 -4.004 8.352 1 89.06 95 SER A O 1
ATOM 738 N N . ILE A 1 96 ? 7.078 -4.812 6.902 1 91.94 96 ILE A N 1
ATOM 739 C CA . ILE A 1 96 ? 7.219 -3.562 6.164 1 91.94 96 ILE A CA 1
ATOM 740 C C . ILE A 1 96 ? 6.941 -3.807 4.68 1 91.94 96 ILE A C 1
ATOM 742 O O . ILE A 1 96 ? 7.086 -4.93 4.191 1 91.94 96 ILE A O 1
ATOM 746 N N . SER A 1 97 ? 6.602 -2.732 3.936 1 92.06 97 SER A N 1
ATOM 747 C CA . SER A 1 97 ? 6.148 -2.9 2.559 1 92.06 97 SER A CA 1
ATOM 748 C C . SER A 1 97 ? 7.148 -2.314 1.57 1 92.06 97 SER A C 1
ATOM 750 O O . SER A 1 97 ? 7.086 -2.596 0.372 1 92.06 97 SER A O 1
ATOM 752 N N . GLN A 1 98 ? 8.062 -1.468 2.096 1 94 98 GLN A N 1
ATOM 753 C CA . GLN A 1 98 ? 9.023 -0.79 1.235 1 94 98 GLN A CA 1
ATOM 754 C C . GLN A 1 98 ? 10.438 -0.884 1.809 1 94 98 GLN A C 1
ATOM 756 O O . GLN A 1 98 ? 10.633 -0.707 3.012 1 94 98 GLN A O 1
ATOM 761 N N . ILE A 1 99 ? 11.398 -1.143 0.952 1 96.56 99 ILE A N 1
ATOM 762 C CA . ILE A 1 99 ? 12.797 -1.213 1.371 1 96.56 99 ILE A CA 1
ATOM 763 C C . ILE A 1 99 ? 13.672 -0.44 0.386 1 96.56 99 ILE A C 1
ATOM 765 O O . ILE A 1 99 ? 13.742 -0.786 -0.795 1 96.56 99 ILE A O 1
ATOM 769 N N . PRO A 1 100 ? 14.312 0.59 0.887 1 96.75 100 PRO A N 1
ATOM 770 C CA . PRO A 1 100 ? 15.266 1.289 0.018 1 96.75 100 PRO A CA 1
ATOM 771 C C . PRO A 1 100 ? 16.469 0.428 -0.352 1 96.75 100 PRO A C 1
ATOM 773 O O . PRO A 1 100 ? 16.891 -0.416 0.44 1 96.75 100 PRO A O 1
ATOM 776 N N . VAL A 1 101 ? 16.984 0.613 -1.551 1 98 101 VAL A N 1
ATOM 777 C CA . VAL A 1 101 ? 18.141 -0.119 -2.062 1 98 101 VAL A CA 1
ATOM 778 C C . VAL A 1 101 ? 19.328 0.819 -2.18 1 98 101 VAL A C 1
ATOM 780 O O . VAL A 1 101 ? 19.234 1.893 -2.779 1 98 101 VAL A O 1
ATOM 783 N N . PHE A 1 102 ? 20.438 0.378 -1.593 1 97.06 102 PHE A N 1
ATOM 784 C CA . PHE A 1 102 ? 21.625 1.226 -1.553 1 97.06 102 PHE A CA 1
ATOM 785 C C . PHE A 1 102 ? 22.797 0.55 -2.254 1 97.06 102 PHE A C 1
ATOM 787 O O . PHE A 1 102 ? 22.984 -0.661 -2.127 1 97.06 102 PHE A O 1
ATOM 794 N N . GLU A 1 103 ? 23.469 1.286 -3.053 1 96.31 103 GLU A N 1
ATOM 795 C CA . GLU A 1 103 ? 24.812 0.942 -3.504 1 96.31 103 GLU A CA 1
ATOM 796 C C . GLU A 1 103 ? 25.859 1.725 -2.732 1 96.31 103 GLU A C 1
ATOM 798 O O . GLU A 1 103 ? 26.141 2.885 -3.047 1 96.31 103 GLU A O 1
ATOM 803 N N . GLY A 1 104 ? 26.453 1.104 -1.767 1 91.5 104 GLY A N 1
ATOM 804 C CA . GLY A 1 104 ? 27.25 1.872 -0.829 1 91.5 104 GLY A CA 1
ATOM 805 C C . GLY A 1 104 ? 26.438 2.852 -0.007 1 91.5 104 GLY A C 1
ATOM 806 O O . GLY A 1 104 ? 25.5 2.453 0.698 1 91.5 104 GLY A O 1
ATOM 807 N N . LYS A 1 105 ? 26.75 4.086 -0.089 1 89.19 105 LYS A N 1
ATOM 808 C CA . LYS A 1 105 ? 26.031 5.121 0.656 1 89.19 105 LYS A CA 1
ATOM 809 C C . LYS A 1 105 ? 24.969 5.789 -0.21 1 89.19 105 LYS A C 1
ATOM 811 O O . LYS A 1 105 ? 24.188 6.59 0.282 1 89.19 105 LYS A O 1
ATOM 816 N N . GLU A 1 106 ? 24.922 5.352 -1.388 1 93.81 106 GLU A N 1
ATOM 817 C CA . GLU A 1 106 ? 24.031 6.016 -2.332 1 93.81 106 GLU A CA 1
ATOM 818 C C . GLU A 1 106 ? 22.734 5.23 -2.506 1 93.81 106 GLU A C 1
ATOM 820 O O . GLU A 1 106 ? 22.75 4.016 -2.701 1 93.81 106 GLU A O 1
ATOM 825 N N . ILE A 1 107 ? 21.672 5.902 -2.402 1 95.69 107 ILE A N 1
ATOM 826 C CA . ILE A 1 107 ? 20.375 5.309 -2.674 1 95.69 107 ILE A CA 1
ATOM 827 C C . ILE A 1 107 ? 20.188 5.133 -4.18 1 95.69 107 ILE A C 1
ATOM 829 O O . ILE A 1 107 ? 20.375 6.078 -4.949 1 95.69 107 ILE A O 1
ATOM 833 N N . VAL A 1 108 ? 19.75 3.957 -4.629 1 97.25 108 VAL A N 1
ATOM 834 C CA . VAL A 1 108 ? 19.672 3.727 -6.066 1 97.25 108 VAL A CA 1
ATOM 835 C C . VAL A 1 108 ? 18.25 3.32 -6.441 1 97.25 108 VAL A C 1
ATOM 837 O O . VAL A 1 108 ? 17.891 3.275 -7.625 1 97.25 108 VAL A O 1
ATOM 840 N N . GLY A 1 109 ? 17.438 3.014 -5.512 1 97.06 109 GLY A N 1
ATOM 841 C CA . GLY A 1 109 ? 16.062 2.641 -5.801 1 97.06 109 GLY A CA 1
ATOM 842 C C . GLY A 1 109 ? 15.305 2.178 -4.574 1 97.06 109 GLY A C 1
ATOM 843 O O . GLY A 1 109 ? 15.742 2.404 -3.443 1 97.06 109 GLY A O 1
ATOM 844 N N . VAL A 1 110 ? 14.156 1.642 -4.789 1 96.88 110 VAL A N 1
ATOM 845 C CA . VAL A 1 110 ? 13.312 1.106 -3.729 1 96.88 110 VAL A CA 1
ATOM 846 C C . VAL A 1 110 ? 12.547 -0.115 -4.242 1 96.88 110 VAL A C 1
ATOM 848 O O . VAL A 1 110 ? 12.203 -0.189 -5.422 1 96.88 110 VAL A O 1
ATOM 851 N N . VAL A 1 111 ? 12.453 -1.082 -3.396 1 96.06 111 VAL A N 1
ATOM 852 C CA . VAL A 1 111 ? 11.602 -2.227 -3.709 1 96.06 111 VAL A CA 1
ATOM 853 C C . VAL A 1 111 ? 10.375 -2.221 -2.803 1 96.06 111 VAL A C 1
ATOM 855 O O . VAL A 1 111 ? 10.484 -1.956 -1.604 1 96.06 111 VAL A O 1
ATOM 858 N N . SER A 1 112 ? 9.211 -2.398 -3.424 1 93.94 112 SER A N 1
ATOM 859 C CA . SER A 1 112 ? 7.957 -2.393 -2.684 1 93.94 112 SER A CA 1
ATOM 860 C C . SER A 1 112 ? 7.121 -3.625 -3.008 1 93.94 112 SER A C 1
ATOM 862 O O . SER A 1 112 ? 7.336 -4.277 -4.031 1 93.94 112 SER A O 1
ATOM 864 N N . GLU A 1 113 ? 6.199 -3.932 -2.084 1 92.25 113 GLU A N 1
ATOM 865 C CA . GLU A 1 113 ? 5.285 -5.047 -2.32 1 92.25 113 GLU A CA 1
ATOM 866 C C . GLU A 1 113 ? 4.504 -4.852 -3.617 1 92.25 113 GLU A C 1
ATOM 868 O O . GLU A 1 113 ? 4.352 -5.793 -4.402 1 92.25 113 GLU A O 1
ATOM 873 N N . ASP A 1 114 ? 4.098 -3.641 -3.85 1 88.75 114 ASP A N 1
ATOM 874 C CA . ASP A 1 114 ? 3.363 -3.34 -5.074 1 88.75 114 ASP A CA 1
ATOM 875 C C . ASP A 1 114 ? 4.234 -3.559 -6.309 1 88.75 114 ASP A C 1
ATOM 877 O O . ASP A 1 114 ? 3.777 -4.113 -7.309 1 88.75 114 ASP A O 1
ATOM 881 N N . GLY A 1 115 ? 5.363 -3.092 -6.195 1 88.94 115 GLY A N 1
ATOM 882 C CA . GLY A 1 115 ? 6.289 -3.273 -7.305 1 88.94 115 GLY A CA 1
ATOM 883 C C . GLY A 1 115 ? 6.562 -4.73 -7.621 1 88.94 115 GLY A C 1
ATOM 884 O O . GLY A 1 115 ? 6.621 -5.117 -8.789 1 88.94 115 GLY A O 1
ATOM 885 N N . ILE A 1 116 ? 6.727 -5.535 -6.609 1 90.38 116 ILE A N 1
ATOM 886 C CA . ILE A 1 116 ? 7.008 -6.953 -6.781 1 90.38 116 ILE A CA 1
ATOM 887 C C . ILE A 1 116 ? 5.812 -7.641 -7.441 1 90.38 116 ILE A C 1
ATOM 889 O O . ILE A 1 116 ? 5.984 -8.445 -8.367 1 90.38 116 ILE A O 1
ATOM 893 N N . VAL A 1 117 ? 4.664 -7.328 -6.977 1 86.62 117 VAL A N 1
ATOM 894 C CA . VAL A 1 117 ? 3.451 -7.926 -7.527 1 86.62 117 VAL A CA 1
ATOM 895 C C . VAL A 1 117 ? 3.336 -7.586 -9.016 1 86.62 117 VAL A C 1
ATOM 897 O O . VAL A 1 117 ? 2.93 -8.43 -9.82 1 86.62 117 VAL A O 1
ATOM 900 N N . LYS A 1 118 ? 3.666 -6.348 -9.336 1 84.88 118 LYS A N 1
ATOM 901 C CA . LYS A 1 118 ? 3.645 -5.945 -10.734 1 84.88 118 LYS A CA 1
ATOM 902 C C . LYS A 1 118 ? 4.59 -6.809 -11.57 1 84.88 118 LYS A C 1
ATOM 904 O O . LYS A 1 118 ? 4.238 -7.234 -12.672 1 84.88 118 LYS A O 1
ATOM 909 N N . HIS A 1 119 ? 5.715 -7.09 -11.016 1 82.38 119 HIS A N 1
ATOM 910 C CA . HIS A 1 119 ? 6.695 -7.902 -11.727 1 82.38 119 HIS A CA 1
ATOM 911 C C . HIS A 1 119 ? 6.254 -9.359 -11.797 1 82.38 119 HIS A C 1
ATOM 913 O O . HIS A 1 119 ? 6.516 -10.047 -12.789 1 82.38 119 HIS A O 1
ATOM 919 N N . LEU A 1 120 ? 5.719 -9.82 -10.695 1 77.81 120 LEU A N 1
ATOM 920 C CA . LEU A 1 120 ? 5.203 -11.188 -10.656 1 77.81 120 LEU A CA 1
ATOM 921 C C . LEU A 1 120 ? 4.191 -11.422 -11.766 1 77.81 120 LEU A C 1
ATOM 923 O O . LEU A 1 120 ? 4.156 -12.5 -12.367 1 77.81 120 LEU A O 1
ATOM 927 N N . ALA A 1 121 ? 3.393 -10.445 -11.961 1 71.31 121 ALA A N 1
ATOM 928 C CA . ALA A 1 121 ? 2.383 -10.531 -13.016 1 71.31 121 ALA A CA 1
ATOM 929 C C . ALA A 1 121 ? 3.031 -10.617 -14.391 1 71.31 121 ALA A C 1
ATOM 931 O O . ALA A 1 121 ? 2.479 -11.234 -15.305 1 71.31 121 ALA A O 1
ATOM 932 N N . ASP A 1 122 ? 4.211 -10.102 -14.547 1 71.19 122 ASP A N 1
ATOM 933 C CA . ASP A 1 122 ? 4.867 -10 -15.844 1 71.19 122 ASP A CA 1
ATOM 934 C C . ASP A 1 122 ? 5.691 -11.25 -16.141 1 71.19 122 ASP A C 1
ATOM 936 O O . ASP A 1 122 ? 5.719 -11.727 -17.281 1 71.19 122 ASP A O 1
ATOM 940 N N . VAL A 1 123 ? 6.508 -11.797 -15.289 1 66.56 123 VAL A N 1
ATOM 941 C CA . VAL A 1 123 ? 7.504 -12.82 -15.602 1 66.56 123 VAL A CA 1
ATOM 942 C C . VAL A 1 123 ? 7.137 -14.125 -14.898 1 66.56 123 VAL A C 1
ATOM 944 O O . VAL A 1 123 ? 7.625 -15.195 -15.266 1 66.56 123 VAL A O 1
ATOM 947 N N . GLY A 1 124 ? 6.332 -14.172 -13.984 1 66.19 124 GLY A N 1
ATOM 948 C CA . GLY A 1 124 ? 5.953 -15.359 -13.242 1 66.19 124 GLY A CA 1
ATOM 949 C C . GLY A 1 124 ? 6.781 -15.57 -11.992 1 66.19 124 GLY A C 1
ATOM 950 O O . GLY A 1 124 ? 7.793 -14.898 -11.789 1 66.19 124 GLY A O 1
ATOM 951 N N . GLU A 1 125 ? 6.422 -16.453 -11.125 1 67.12 125 GLU A N 1
ATOM 952 C CA . GLU A 1 125 ? 6.965 -16.656 -9.789 1 67.12 125 GLU A CA 1
ATOM 953 C C . GLU A 1 125 ? 8.398 -17.172 -9.852 1 67.12 125 GLU A C 1
ATOM 955 O O . GLU A 1 125 ? 9.273 -16.656 -9.148 1 67.12 125 GLU A O 1
ATOM 960 N N . ALA A 1 126 ? 8.664 -18.172 -10.562 1 63.5 126 ALA A N 1
ATOM 961 C CA . ALA A 1 126 ? 9.969 -18.812 -10.586 1 63.5 126 ALA A CA 1
ATOM 962 C C . ALA A 1 126 ? 11.062 -17.859 -11.039 1 63.5 126 ALA A C 1
ATOM 964 O O . ALA A 1 126 ? 12.148 -17.812 -10.453 1 63.5 126 ALA A O 1
ATOM 965 N N . GLU A 1 127 ? 10.805 -17.109 -12.008 1 66.25 127 GLU A N 1
ATOM 966 C CA . GLU A 1 127 ? 11.781 -16.156 -12.531 1 66.25 127 GLU A CA 1
ATOM 967 C C . GLU A 1 127 ? 11.984 -14.984 -11.57 1 66.25 127 GLU A C 1
ATOM 969 O O . GLU A 1 127 ? 13.086 -14.445 -11.461 1 66.25 127 GLU A O 1
ATOM 974 N N . LEU A 1 128 ? 11.023 -14.758 -10.883 1 72.31 128 LEU A N 1
ATOM 975 C CA . LEU A 1 128 ? 11.047 -13.57 -10.039 1 72.31 128 LEU A CA 1
ATOM 976 C C . LEU A 1 128 ? 11.844 -13.828 -8.766 1 72.31 128 LEU A C 1
ATOM 978 O O . LEU A 1 128 ? 12.539 -12.938 -8.266 1 72.31 128 LEU A O 1
ATOM 982 N N . LYS A 1 129 ? 11.789 -15 -8.297 1 73.88 129 LYS A N 1
ATOM 983 C CA . LYS A 1 129 ? 12.43 -15.289 -7.02 1 73.88 129 LYS A CA 1
ATOM 984 C C . LYS A 1 129 ? 13.938 -15.07 -7.102 1 73.88 129 LYS A C 1
ATOM 986 O O . LYS A 1 129 ? 14.555 -14.586 -6.148 1 73.88 129 LYS A O 1
ATOM 991 N N . ASN A 1 130 ? 14.508 -15.305 -8.25 1 79.5 130 ASN A N 1
ATOM 992 C CA . ASN A 1 130 ? 15.961 -15.211 -8.375 1 79.5 130 ASN A CA 1
ATOM 993 C C . ASN A 1 130 ? 16.375 -13.898 -9.039 1 79.5 130 ASN A C 1
ATOM 995 O O . ASN A 1 130 ? 17.578 -13.617 -9.164 1 79.5 130 ASN A O 1
ATOM 999 N N . ALA A 1 131 ? 15.43 -13.164 -9.273 1 87.62 131 ALA A N 1
ATOM 1000 C CA . ALA A 1 131 ? 15.734 -11.883 -9.906 1 87.62 131 ALA A CA 1
ATOM 1001 C C . ALA A 1 131 ? 16.438 -10.938 -8.93 1 87.62 131 ALA A C 1
ATOM 1003 O O . ALA A 1 131 ? 16.078 -10.891 -7.746 1 87.62 131 ALA A O 1
ATOM 1004 N N . LYS A 1 132 ? 17.438 -10.25 -9.461 1 93.88 132 LYS A N 1
ATOM 1005 C CA . LYS A 1 132 ? 18.141 -9.266 -8.648 1 93.88 132 LYS A CA 1
ATOM 1006 C C . LYS A 1 132 ? 17.344 -7.977 -8.516 1 93.88 132 LYS A C 1
ATOM 1008 O O . LYS A 1 132 ? 16.594 -7.613 -9.43 1 93.88 132 LYS A O 1
ATOM 1013 N N . LEU A 1 133 ? 17.594 -7.32 -7.379 1 96.19 133 LEU A N 1
ATOM 1014 C CA . LEU A 1 133 ? 16.891 -6.07 -7.145 1 96.19 133 LEU A CA 1
ATOM 1015 C C . LEU A 1 133 ? 17.281 -5.016 -8.172 1 96.19 133 LEU A C 1
ATOM 1017 O O . LEU A 1 133 ? 16.469 -4.168 -8.547 1 96.19 133 LEU A O 1
ATOM 1021 N N . ALA A 1 134 ? 18.453 -5.133 -8.672 1 94.94 134 ALA A N 1
ATOM 1022 C CA . ALA A 1 134 ? 18.938 -4.199 -9.688 1 94.94 134 ALA A CA 1
ATOM 1023 C C . ALA A 1 134 ? 18.016 -4.184 -10.898 1 94.94 134 ALA A C 1
ATOM 1025 O O . ALA A 1 134 ? 17.844 -3.146 -11.547 1 94.94 134 ALA A O 1
ATOM 1026 N N . ASP A 1 135 ? 17.344 -5.254 -11.133 1 91.25 135 ASP A N 1
ATOM 1027 C CA . ASP A 1 135 ? 16.547 -5.406 -12.344 1 91.25 135 ASP A CA 1
ATOM 1028 C C . ASP A 1 135 ? 15.062 -5.168 -12.055 1 91.25 135 ASP A C 1
ATOM 1030 O O . ASP A 1 135 ? 14.242 -5.113 -12.977 1 91.25 135 ASP A O 1
ATOM 1034 N N . THR A 1 136 ? 14.734 -5.016 -10.82 1 91.06 136 THR A N 1
ATOM 1035 C CA . THR A 1 136 ? 13.312 -5.051 -10.508 1 91.06 136 THR A CA 1
ATOM 1036 C C . THR A 1 136 ? 12.922 -3.846 -9.656 1 91.06 136 THR A C 1
ATOM 1038 O O . THR A 1 136 ? 11.734 -3.551 -9.5 1 91.06 136 THR A O 1
ATOM 1041 N N . MET A 1 137 ? 13.875 -3.174 -9.117 1 95.12 137 MET A N 1
ATOM 1042 C CA . MET A 1 137 ? 13.57 -2.084 -8.188 1 95.12 137 MET A CA 1
ATOM 1043 C C . MET A 1 137 ? 12.969 -0.896 -8.93 1 95.12 137 MET A C 1
ATOM 1045 O O . MET A 1 137 ? 13.18 -0.731 -10.133 1 95.12 137 MET A O 1
ATOM 1049 N N . ASP A 1 138 ? 12.156 -0.168 -8.234 1 94.62 138 ASP A N 1
ATOM 1050 C CA . ASP A 1 138 ? 11.625 1.099 -8.727 1 94.62 138 ASP A CA 1
ATOM 1051 C C . ASP A 1 138 ? 12.641 2.225 -8.555 1 94.62 138 ASP A C 1
ATOM 1053 O O . ASP A 1 138 ? 13.617 2.082 -7.805 1 94.62 138 ASP A O 1
ATOM 1057 N N . PRO A 1 139 ? 12.398 3.332 -9.258 1 95.19 139 PRO A N 1
ATOM 1058 C CA . PRO A 1 139 ? 13.312 4.469 -9.117 1 95.19 139 PRO A CA 1
ATOM 1059 C C . PRO A 1 139 ? 13.359 5.016 -7.691 1 95.19 139 PRO A C 1
ATOM 1061 O O . PRO A 1 139 ? 12.508 4.672 -6.863 1 95.19 139 PRO A O 1
ATOM 1064 N N . VAL A 1 140 ? 14.406 5.848 -7.422 1 96.19 140 VAL A N 1
ATOM 1065 C CA . VAL A 1 140 ? 14.609 6.473 -6.117 1 96.19 140 VAL A CA 1
ATOM 1066 C C . VAL A 1 140 ? 13.383 7.316 -5.758 1 96.19 140 VAL A C 1
ATOM 1068 O O . VAL A 1 140 ? 12.922 8.125 -6.566 1 96.19 140 VAL A O 1
ATOM 1071 N N . PRO A 1 141 ? 12.867 7.066 -4.562 1 95.19 141 PRO A N 1
ATOM 1072 C CA . PRO A 1 141 ? 11.734 7.895 -4.148 1 95.19 141 PRO A CA 1
ATOM 1073 C C . PRO A 1 141 ? 12.141 9.32 -3.789 1 95.19 141 PRO A C 1
ATOM 1075 O O . PRO A 1 141 ? 13.336 9.625 -3.727 1 95.19 141 PRO A O 1
ATOM 1078 N N . PRO A 1 142 ? 11.133 10.141 -3.59 1 94.88 142 PRO A N 1
ATOM 1079 C CA . PRO A 1 142 ? 11.477 11.508 -3.172 1 94.88 142 PRO A CA 1
ATOM 1080 C C . PRO A 1 142 ? 12.242 11.547 -1.852 1 94.88 142 PRO A C 1
ATOM 1082 O O . PRO A 1 142 ? 11.969 10.742 -0.955 1 94.88 142 PRO A O 1
ATOM 1085 N N . ILE A 1 143 ? 13.172 12.453 -1.802 1 95.25 143 ILE A N 1
ATOM 1086 C CA . ILE A 1 143 ? 13.992 12.648 -0.608 1 95.25 143 ILE A CA 1
ATOM 1087 C C . ILE A 1 143 ? 13.75 14.047 -0.045 1 95.25 143 ILE A C 1
ATOM 1089 O O . ILE A 1 143 ? 13.828 15.039 -0.774 1 95.25 143 ILE A O 1
ATOM 1093 N N . VAL A 1 144 ? 13.414 14.133 1.211 1 93.44 144 VAL A N 1
ATOM 1094 C CA . VAL A 1 144 ? 13.164 15.422 1.835 1 93.44 144 VAL A CA 1
ATOM 1095 C C . VAL A 1 144 ? 14.07 15.594 3.055 1 93.44 144 VAL A C 1
ATOM 1097 O O . VAL A 1 144 ? 14.602 14.617 3.582 1 93.44 144 VAL A O 1
ATOM 1100 N N . ASP A 1 145 ? 14.195 16.797 3.486 1 93.5 145 ASP A N 1
ATOM 1101 C CA . ASP A 1 145 ? 15 17.094 4.664 1 93.5 145 ASP A CA 1
ATOM 1102 C C . ASP A 1 145 ? 14.227 16.812 5.949 1 93.5 145 ASP A C 1
ATOM 1104 O O . ASP A 1 145 ? 12.992 16.875 5.961 1 93.5 145 ASP A O 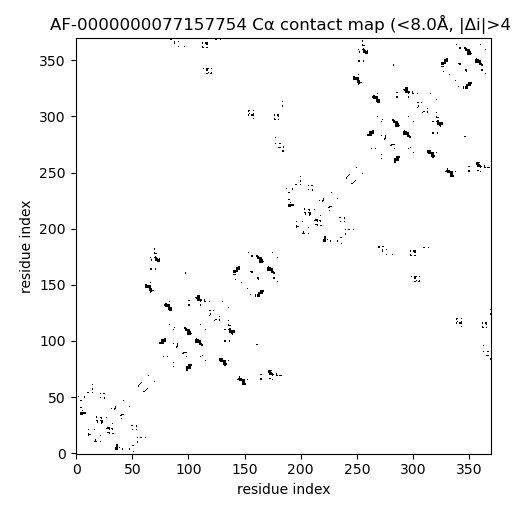1
ATOM 1108 N N . PHE A 1 146 ? 14.984 16.578 7.008 1 93.5 146 PHE A N 1
ATOM 1109 C CA . PHE A 1 146 ? 14.438 16.312 8.336 1 93.5 146 PHE A CA 1
ATOM 1110 C C . PHE A 1 146 ? 13.477 17.422 8.75 1 93.5 146 PHE A C 1
ATOM 1112 O O . PHE A 1 146 ? 12.445 17.156 9.375 1 93.5 146 PHE A O 1
ATOM 1119 N N . GLU A 1 147 ? 13.688 18.578 8.289 1 89.56 147 GLU A N 1
ATOM 1120 C CA . GLU A 1 147 ? 12.953 19.75 8.758 1 89.56 147 GLU A CA 1
ATOM 1121 C C . GLU A 1 147 ? 11.758 20.047 7.863 1 89.56 147 GLU A C 1
ATOM 1123 O O . GLU A 1 147 ? 10.984 20.969 8.141 1 89.56 147 GLU A O 1
ATOM 1128 N N . THR A 1 148 ? 11.703 19.281 6.793 1 87.94 148 THR A N 1
ATOM 1129 C CA . THR A 1 148 ? 10.586 19.516 5.887 1 87.94 148 THR A CA 1
ATOM 1130 C C . THR A 1 148 ? 9.258 19.438 6.633 1 87.94 148 THR A C 1
ATOM 1132 O O . THR A 1 148 ? 9.008 18.484 7.375 1 87.94 148 THR A O 1
ATOM 1135 N N . PRO A 1 149 ? 8.352 20.438 6.508 1 82.06 149 PRO A N 1
ATOM 1136 C CA . PRO A 1 149 ? 7.059 20.438 7.188 1 82.06 149 PRO A CA 1
ATOM 1137 C C . PRO A 1 149 ? 6.16 19.281 6.75 1 82.06 149 PRO A C 1
ATOM 1139 O O . PRO A 1 149 ? 6.137 18.938 5.57 1 82.06 149 PRO A O 1
ATOM 1142 N N . ALA A 1 150 ? 5.387 18.75 7.66 1 78.38 150 ALA A N 1
ATOM 1143 C CA . ALA A 1 150 ? 4.559 17.562 7.461 1 78.38 150 ALA A CA 1
ATOM 1144 C C . ALA A 1 150 ? 3.49 17.812 6.398 1 78.38 150 ALA A C 1
ATOM 1146 O O . ALA A 1 150 ? 3.121 16.891 5.656 1 78.38 150 ALA A O 1
ATOM 1147 N N . ASN A 1 151 ? 3.018 18.969 6.309 1 73.19 151 ASN A N 1
ATOM 1148 C CA . ASN A 1 151 ? 1.894 19.281 5.426 1 73.19 151 ASN A CA 1
ATOM 1149 C C . ASN A 1 151 ? 2.27 19.109 3.957 1 73.19 151 ASN A C 1
ATOM 1151 O O . ASN A 1 151 ? 1.402 18.875 3.113 1 73.19 151 ASN A O 1
ATOM 1155 N N . VAL A 1 152 ? 3.535 19.234 3.68 1 76.12 152 VAL A N 1
ATOM 1156 C CA . VAL A 1 152 ? 3.943 19.141 2.281 1 76.12 152 VAL A CA 1
ATOM 1157 C C . VAL A 1 152 ? 4.195 17.672 1.918 1 76.12 152 VAL A C 1
ATOM 1159 O O . VAL A 1 152 ? 4.395 17.344 0.747 1 76.12 152 VAL A O 1
ATOM 1162 N N . LEU A 1 153 ? 4.141 16.828 2.928 1 83.25 153 LEU A N 1
ATOM 1163 C CA . LEU A 1 153 ? 4.488 15.43 2.709 1 83.25 153 LEU A CA 1
ATOM 1164 C C . LEU A 1 153 ? 3.299 14.656 2.156 1 83.25 153 LEU A C 1
ATOM 1166 O O . LEU A 1 153 ? 3.475 13.672 1.43 1 83.25 153 LEU A O 1
ATOM 1170 N N . VAL A 1 154 ? 2.102 15.094 2.387 1 79.62 154 VAL A N 1
ATOM 1171 C CA . VAL A 1 154 ? 0.883 14.359 2.059 1 79.62 154 VAL A CA 1
ATOM 1172 C C . VAL A 1 154 ? 0.746 14.242 0.542 1 79.62 154 VAL A C 1
ATOM 1174 O O . VAL A 1 154 ? 0.559 13.141 0.016 1 79.62 154 VAL A O 1
ATOM 1177 N N . PRO A 1 155 ? 0.958 15.336 -0.176 1 77.62 155 PRO A N 1
ATOM 1178 C CA . PRO A 1 155 ? 0.875 15.219 -1.634 1 77.62 155 PRO A CA 1
ATOM 1179 C C . PRO A 1 155 ? 1.94 14.289 -2.213 1 77.62 155 PRO A C 1
ATOM 1181 O O . PRO A 1 155 ? 1.692 13.602 -3.209 1 77.62 155 PRO A O 1
ATOM 1184 N N . LEU A 1 156 ? 3.082 14.203 -1.572 1 84.88 156 LEU A N 1
ATOM 1185 C CA . LEU A 1 156 ? 4.172 13.367 -2.061 1 84.88 156 LEU A CA 1
ATOM 1186 C C . LEU A 1 156 ? 3.857 11.891 -1.854 1 84.88 156 LEU A C 1
ATOM 1188 O O . LEU A 1 156 ? 4.137 11.062 -2.725 1 84.88 156 LEU A O 1
ATOM 1192 N N . ILE A 1 157 ? 3.27 11.617 -0.75 1 86.25 157 ILE A N 1
ATOM 1193 C CA . ILE A 1 157 ? 2.957 10.234 -0.409 1 86.25 157 ILE A CA 1
ATOM 1194 C C . ILE A 1 157 ? 1.849 9.711 -1.322 1 86.25 157 ILE A C 1
ATOM 1196 O O . ILE A 1 157 ? 1.813 8.523 -1.654 1 86.25 157 ILE A O 1
ATOM 1200 N N . ARG A 1 158 ? 1 10.586 -1.754 1 79.12 158 ARG A N 1
ATOM 1201 C CA . ARG A 1 158 ? -0.078 10.227 -2.668 1 79.12 158 ARG A CA 1
ATOM 1202 C C . ARG A 1 158 ? 0.475 9.648 -3.967 1 79.12 158 ARG A C 1
ATOM 1204 O O . ARG A 1 158 ? -0.112 8.734 -4.547 1 79.12 158 ARG A O 1
ATOM 1211 N N . TYR A 1 159 ? 1.553 10.211 -4.316 1 79.44 159 TYR A N 1
ATOM 1212 C CA . TYR A 1 159 ? 2.082 9.844 -5.625 1 79.44 159 TYR A CA 1
ATOM 1213 C C . TYR A 1 159 ? 3.174 8.789 -5.492 1 79.44 159 TYR A C 1
ATOM 1215 O O . TYR A 1 159 ? 3.395 7.992 -6.414 1 79.44 159 TYR A O 1
ATOM 1223 N N . SER A 1 160 ? 3.854 8.906 -4.375 1 87.12 160 SER A N 1
ATOM 1224 C CA . SER A 1 160 ? 4.914 7.938 -4.113 1 87.12 160 SER A CA 1
ATOM 1225 C C . SER A 1 160 ? 4.559 7.043 -2.93 1 87.12 160 SER A C 1
ATOM 1227 O O . SER A 1 160 ? 3.883 7.477 -1.996 1 87.12 160 SER A O 1
ATOM 1229 N N . LYS A 1 161 ? 4.934 5.828 -2.887 1 87.25 161 LYS A N 1
ATOM 1230 C CA . LYS A 1 161 ? 4.613 4.883 -1.82 1 87.25 161 LYS A CA 1
ATOM 1231 C C . LYS A 1 161 ? 5.391 5.207 -0.548 1 87.25 161 LYS A C 1
ATOM 1233 O O . LYS A 1 161 ? 4.988 4.816 0.549 1 87.25 161 LYS A O 1
ATOM 1238 N N . CYS A 1 162 ? 6.492 5.949 -0.768 1 93.38 162 CYS A N 1
ATOM 1239 C CA . CYS A 1 162 ? 7.254 6.363 0.404 1 93.38 162 CYS A CA 1
ATOM 1240 C C . CYS A 1 162 ? 8.125 7.57 0.088 1 93.38 162 CYS A C 1
ATOM 1242 O O . CYS A 1 162 ? 8.297 7.934 -1.077 1 93.38 162 CYS A O 1
ATOM 1244 N N . ILE A 1 163 ? 8.594 8.195 1.19 1 94.44 163 ILE A N 1
ATOM 1245 C CA . ILE A 1 163 ? 9.516 9.328 1.142 1 94.44 163 ILE A CA 1
ATOM 1246 C C . ILE A 1 163 ? 10.703 9.062 2.059 1 94.44 163 ILE A C 1
ATOM 1248 O O . ILE A 1 163 ? 10.539 8.555 3.172 1 94.44 163 ILE A O 1
ATOM 1252 N N . LEU A 1 164 ? 11.852 9.359 1.54 1 95.81 164 LEU A N 1
ATOM 1253 C CA . LEU A 1 164 ? 13.039 9.234 2.387 1 95.81 164 LEU A CA 1
ATOM 1254 C C . LEU A 1 164 ? 13.359 10.562 3.062 1 95.81 164 LEU A C 1
ATOM 1256 O O . LEU A 1 164 ? 13.18 11.625 2.467 1 95.81 164 LEU A O 1
ATOM 1260 N N . VAL A 1 165 ? 13.82 10.469 4.273 1 95.44 165 VAL A N 1
ATOM 1261 C CA . VAL A 1 165 ? 14.148 11.648 5.066 1 95.44 165 VAL A CA 1
ATOM 1262 C C . VAL A 1 165 ? 15.656 11.695 5.32 1 95.44 165 VAL A C 1
ATOM 1264 O O . VAL A 1 165 ? 16.25 10.695 5.719 1 95.44 165 VAL A O 1
ATOM 1267 N N . THR A 1 166 ? 16.234 12.836 5.07 1 95.19 166 THR A N 1
ATOM 1268 C CA . THR A 1 166 ? 17.656 13 5.289 1 95.19 166 THR A CA 1
ATOM 1269 C C . THR A 1 166 ? 17.922 13.984 6.418 1 95.19 166 THR A C 1
ATOM 1271 O O . THR A 1 166 ? 17.125 14.875 6.676 1 95.19 166 THR A O 1
ATOM 1274 N N . LYS A 1 167 ? 18.906 13.695 7.137 1 92.81 167 LYS A N 1
ATOM 1275 C CA . LYS A 1 167 ? 19.516 14.617 8.094 1 92.81 167 LYS A CA 1
ATOM 1276 C C . LYS A 1 167 ? 21.031 14.727 7.871 1 92.81 167 LYS A C 1
ATOM 1278 O O . LYS A 1 167 ? 21.734 13.719 7.871 1 92.81 167 LYS A O 1
ATOM 1283 N N . LYS A 1 168 ? 21.531 15.945 7.621 1 91.31 168 LYS A N 1
ATOM 1284 C CA . LYS A 1 168 ? 22.938 16.172 7.328 1 91.31 168 LYS A CA 1
ATOM 1285 C C . LYS A 1 168 ? 23.406 15.289 6.172 1 91.31 168 LYS A C 1
ATOM 1287 O O . LYS A 1 168 ? 24.422 14.602 6.285 1 91.31 168 LYS A O 1
ATOM 1292 N N . SER A 1 169 ? 22.641 15.102 5.176 1 86.81 169 SER A N 1
ATOM 1293 C CA . SER A 1 169 ? 22.922 14.453 3.902 1 86.81 169 SER A CA 1
ATOM 1294 C C . SER A 1 169 ? 22.969 12.938 4.047 1 86.81 169 SER A C 1
ATOM 1296 O O . SER A 1 169 ? 23.531 12.242 3.201 1 86.81 169 SER A O 1
ATOM 1298 N N . LYS A 1 170 ? 22.5 12.516 5.145 1 91.94 170 LYS A N 1
ATOM 1299 C CA . LYS A 1 170 ? 22.375 11.07 5.352 1 91.94 170 LYS A CA 1
ATOM 1300 C C . LYS A 1 170 ? 20.906 10.656 5.488 1 91.94 170 LYS A C 1
ATOM 1302 O O . LYS A 1 170 ? 20.125 11.336 6.156 1 91.94 170 LYS A O 1
ATOM 1307 N N . ILE A 1 171 ? 20.672 9.57 4.84 1 93.88 171 ILE A N 1
ATOM 1308 C CA . ILE A 1 171 ? 19.297 9.055 4.945 1 93.88 171 ILE A CA 1
ATOM 1309 C C . ILE A 1 171 ? 19.062 8.508 6.352 1 93.88 171 ILE A C 1
ATOM 1311 O O . ILE A 1 171 ? 19.781 7.609 6.805 1 93.88 171 ILE A O 1
ATOM 1315 N N . MET A 1 172 ? 18.016 9.086 7.051 1 92.06 172 MET A N 1
ATOM 1316 C CA . MET A 1 172 ? 17.828 8.727 8.453 1 92.06 172 MET A CA 1
ATOM 1317 C C . MET A 1 172 ? 16.469 8.078 8.672 1 92.06 172 MET A C 1
ATOM 1319 O O . MET A 1 172 ? 16.219 7.496 9.727 1 92.06 172 MET A O 1
ATOM 1323 N N . GLY A 1 173 ? 15.586 8.219 7.676 1 94.5 173 GLY A N 1
ATOM 1324 C CA . GLY A 1 173 ? 14.266 7.672 7.91 1 94.5 173 GLY A CA 1
ATOM 1325 C C . GLY A 1 173 ? 13.453 7.504 6.637 1 94.5 173 GLY A C 1
ATOM 1326 O O . GLY A 1 173 ? 13.914 7.871 5.555 1 94.5 173 GLY A O 1
ATOM 1327 N N . ILE A 1 174 ? 12.289 6.863 6.805 1 95 174 ILE A N 1
ATOM 1328 C CA . ILE A 1 174 ? 11.352 6.621 5.711 1 95 174 ILE A CA 1
ATOM 1329 C C . ILE A 1 174 ? 9.93 6.945 6.172 1 95 174 ILE A C 1
ATOM 1331 O O . ILE A 1 174 ? 9.562 6.676 7.316 1 95 174 ILE A O 1
ATOM 1335 N N . ILE A 1 175 ? 9.156 7.633 5.32 1 93.25 175 ILE A N 1
ATOM 1336 C CA . ILE A 1 175 ? 7.762 7.965 5.602 1 93.25 175 ILE A CA 1
ATOM 1337 C C . ILE A 1 175 ? 6.852 7.234 4.613 1 93.25 175 ILE A C 1
ATOM 1339 O O . ILE A 1 175 ? 7.062 7.301 3.4 1 93.25 175 ILE A O 1
ATOM 1343 N N . THR A 1 176 ? 5.91 6.473 5.113 1 92 176 THR A N 1
ATOM 1344 C CA . THR A 1 176 ? 4.898 5.805 4.301 1 92 176 THR A CA 1
ATOM 1345 C C . THR A 1 176 ? 3.506 6.34 4.625 1 92 176 THR A C 1
ATOM 1347 O O . THR A 1 176 ? 3.3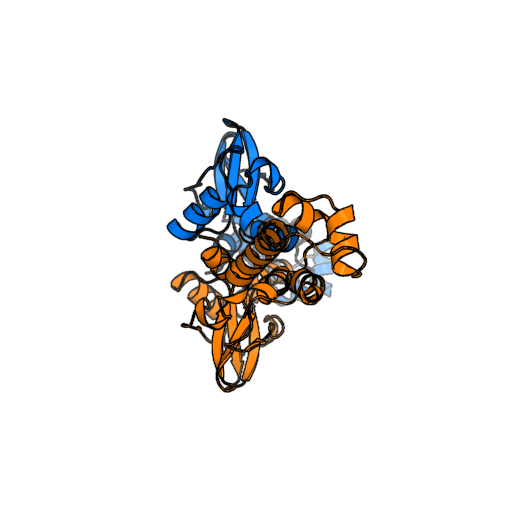55 7.223 5.473 1 92 176 THR A O 1
ATOM 1350 N N . ALA A 1 177 ? 2.518 5.77 3.873 1 89.62 177 ALA A N 1
ATOM 1351 C CA . ALA A 1 177 ? 1.134 6.141 4.164 1 89.62 177 ALA A CA 1
ATOM 1352 C C . ALA A 1 177 ? 0.797 5.891 5.633 1 89.62 177 ALA A C 1
ATOM 1354 O O . ALA A 1 177 ? 0.144 6.719 6.273 1 89.62 177 ALA A O 1
ATOM 1355 N N . SER A 1 178 ? 1.27 4.82 6.16 1 89.5 178 SER A N 1
ATOM 1356 C CA . SER A 1 178 ? 1.011 4.469 7.551 1 89.5 178 SER A CA 1
ATOM 1357 C C . SER A 1 178 ? 1.579 5.516 8.5 1 89.5 178 SER A C 1
ATOM 1359 O O . SER A 1 178 ? 0.939 5.875 9.492 1 89.5 178 SER A O 1
ATOM 1361 N N . ASP A 1 179 ? 2.711 6.004 8.227 1 88.75 179 ASP A N 1
ATOM 1362 C CA . ASP A 1 179 ? 3.33 7.035 9.055 1 88.75 179 ASP A CA 1
ATOM 1363 C C . ASP A 1 179 ? 2.514 8.32 9.023 1 88.75 179 ASP A C 1
ATOM 1365 O O . ASP A 1 179 ? 2.408 9.016 10.039 1 88.75 179 ASP A O 1
ATOM 1369 N N . THR A 1 180 ? 2.051 8.664 7.859 1 84 180 THR A N 1
ATOM 1370 C CA . THR A 1 180 ? 1.254 9.875 7.688 1 84 180 THR A CA 1
ATOM 1371 C C . THR A 1 180 ? -0.021 9.805 8.523 1 84 180 THR A C 1
ATOM 1373 O O . THR A 1 180 ? -0.438 10.805 9.109 1 84 180 THR A O 1
ATOM 1376 N N . LEU A 1 181 ? -0.589 8.648 8.562 1 85.38 181 LEU A N 1
ATOM 1377 C CA . LEU A 1 181 ? -1.848 8.477 9.281 1 85.38 181 LEU A CA 1
ATOM 1378 C C . LEU A 1 181 ? -1.629 8.555 10.781 1 85.38 181 LEU A C 1
ATOM 1380 O O . LEU A 1 181 ? -2.541 8.922 11.531 1 85.38 181 LEU A O 1
ATOM 1384 N N . LYS A 1 182 ? -0.463 8.203 11.211 1 79.69 182 LYS A N 1
ATOM 1385 C CA . LYS A 1 182 ? -0.146 8.312 12.633 1 79.69 182 LYS A CA 1
ATOM 1386 C C . LYS A 1 182 ? -0.25 9.758 13.109 1 79.69 182 LYS A C 1
ATOM 1388 O O . LYS A 1 182 ? -0.545 10.016 14.273 1 79.69 182 LYS A O 1
ATOM 1393 N N . MET A 1 183 ? 0.009 10.641 12.18 1 71.5 183 MET A N 1
ATOM 1394 C CA . MET A 1 183 ? -0.077 12.055 12.523 1 71.5 183 MET A CA 1
ATOM 1395 C C . MET A 1 183 ? -1.524 12.477 12.758 1 71.5 183 MET A C 1
ATOM 1397 O O . MET A 1 183 ? -1.786 13.508 13.375 1 71.5 183 MET A O 1
ATOM 1401 N N . MET A 1 184 ? -2.363 11.68 12.258 1 66.44 184 MET A N 1
ATOM 1402 C CA . MET A 1 184 ? -3.781 12.023 12.328 1 66.44 184 MET A CA 1
ATOM 1403 C C . MET A 1 184 ? -4.434 11.398 13.555 1 66.44 184 MET A C 1
ATOM 1405 O O . MET A 1 184 ? -5.598 11.664 13.852 1 66.44 184 MET A O 1
ATOM 1409 N N . GLU A 1 185 ? -3.736 10.562 14.188 1 64 185 GLU A N 1
ATOM 1410 C CA . GLU A 1 185 ? -4.312 9.938 15.375 1 64 185 GLU A CA 1
ATOM 1411 C C . GLU A 1 185 ? -4.355 10.914 16.547 1 64 185 GLU A C 1
ATOM 1413 O O . GLU A 1 185 ? -3.449 11.734 16.719 1 64 185 GLU A O 1
ATOM 1418 N N . MET B 1 1 ? -2.336 -40.688 -16.406 1 45.91 1 MET B N 1
ATOM 1419 C CA . MET B 1 1 ? -2.465 -40.625 -17.859 1 45.91 1 MET B CA 1
ATOM 1420 C C . MET B 1 1 ? -1.629 -39.5 -18.422 1 45.91 1 MET B C 1
ATOM 1422 O O . MET B 1 1 ? -1.581 -38.406 -17.844 1 45.91 1 MET B O 1
ATOM 1426 N N . LEU B 1 2 ? -0.719 -39.812 -19.297 1 59.72 2 LEU B N 1
ATOM 1427 C CA . LEU B 1 2 ? 0.176 -38.844 -19.906 1 59.72 2 LEU B CA 1
ATOM 1428 C C . LEU B 1 2 ? -0.611 -37.812 -20.719 1 59.72 2 LEU B C 1
ATOM 1430 O O . LEU B 1 2 ? -1.543 -38.156 -21.438 1 59.72 2 LEU B O 1
ATOM 1434 N N . PRO B 1 3 ? -0.406 -36.625 -20.453 1 67.19 3 PRO B N 1
ATOM 1435 C CA . PRO B 1 3 ? -1.181 -35.625 -21.188 1 67.19 3 PRO B CA 1
ATOM 1436 C C . PRO B 1 3 ? -0.923 -35.688 -22.688 1 67.19 3 PRO B C 1
ATOM 1438 O O . PRO B 1 3 ? 0.102 -36.219 -23.125 1 67.19 3 PRO B O 1
ATOM 1441 N N . ASN B 1 4 ? -1.94 -35.344 -23.438 1 74.75 4 ASN B N 1
ATOM 1442 C CA . ASN B 1 4 ? -1.85 -35.281 -24.906 1 74.75 4 ASN B CA 1
ATOM 1443 C C . ASN B 1 4 ? -1.036 -34.094 -25.359 1 74.75 4 ASN B C 1
ATOM 1445 O O . ASN B 1 4 ? -1.215 -32.969 -24.859 1 74.75 4 ASN B O 1
ATOM 1449 N N . VAL B 1 5 ? -0.164 -34.344 -26.328 1 82.25 5 VAL B N 1
ATOM 1450 C CA . VAL B 1 5 ? 0.704 -33.281 -26.891 1 82.25 5 VAL B CA 1
ATOM 1451 C C . VAL B 1 5 ? -0.141 -32.125 -27.391 1 82.25 5 VAL B C 1
ATOM 1453 O O . VAL B 1 5 ? 0.289 -30.969 -27.328 1 82.25 5 VAL B O 1
ATOM 1456 N N . GLU B 1 6 ? -1.418 -32.469 -27.672 1 79.44 6 GLU B N 1
ATOM 1457 C CA . GLU B 1 6 ? -2.328 -31.453 -28.172 1 79.44 6 GLU B CA 1
ATOM 1458 C C . GLU B 1 6 ? -2.703 -30.469 -27.078 1 79.44 6 GLU B C 1
ATOM 1460 O O . GLU B 1 6 ? -3.092 -29.328 -27.359 1 79.44 6 GLU B O 1
ATOM 1465 N N . SER B 1 7 ? -2.51 -30.938 -25.922 1 81 7 SER B N 1
ATOM 1466 C CA . SER B 1 7 ? -2.924 -30.094 -24.812 1 81 7 SER B CA 1
ATOM 1467 C C . SER B 1 7 ? -1.851 -29.062 -24.469 1 81 7 SER B C 1
ATOM 1469 O O . SER B 1 7 ? -2.084 -28.156 -23.672 1 81 7 SER B O 1
ATOM 1471 N N . ILE B 1 8 ? -0.727 -29.203 -25.047 1 85.94 8 ILE B N 1
ATOM 1472 C CA . ILE B 1 8 ? 0.407 -28.344 -24.734 1 85.94 8 ILE B CA 1
ATOM 1473 C C . ILE B 1 8 ? 0.037 -26.875 -25.016 1 85.94 8 ILE B C 1
ATOM 1475 O O . ILE B 1 8 ? 0.281 -26 -24.172 1 85.94 8 ILE B O 1
ATOM 1479 N N . LYS B 1 9 ? -0.611 -26.75 -26.078 1 85.25 9 LYS B N 1
ATOM 1480 C CA . LYS B 1 9 ? -1.016 -25.391 -26.422 1 85.25 9 LYS B CA 1
ATOM 1481 C C . LYS B 1 9 ? -1.974 -24.828 -25.375 1 85.25 9 LYS B C 1
ATOM 1483 O O . LYS B 1 9 ? -1.772 -23.703 -24.891 1 85.25 9 LYS B O 1
ATOM 1488 N N . GLN B 1 10 ? -2.928 -25.578 -25 1 79.25 10 GLN B N 1
ATOM 1489 C CA . GLN B 1 10 ? -3.936 -25.156 -24.047 1 79.25 10 GLN B CA 1
ATOM 1490 C C . GLN B 1 10 ? -3.309 -24.875 -22.672 1 79.25 10 GLN B C 1
ATOM 1492 O O . GLN B 1 10 ? -3.631 -23.875 -22.031 1 79.25 10 GLN B O 1
ATOM 1497 N N . MET B 1 11 ? -2.451 -25.734 -22.281 1 77.75 11 MET B N 1
ATOM 1498 C CA . MET B 1 11 ? -1.78 -25.594 -21 1 77.75 11 MET B CA 1
ATOM 1499 C C . MET B 1 11 ? -0.917 -24.328 -20.969 1 77.75 11 MET B C 1
ATOM 1501 O O . MET B 1 11 ? -0.934 -23.578 -20 1 77.75 11 MET B O 1
ATOM 1505 N N . ARG B 1 12 ? -0.262 -24.219 -22.109 1 80.94 12 ARG B N 1
ATOM 1506 C CA . ARG B 1 12 ? 0.613 -23.047 -22.203 1 80.94 12 ARG B CA 1
ATOM 1507 C C . ARG B 1 12 ? -0.191 -21.766 -22.156 1 80.94 12 ARG B C 1
ATOM 1509 O O . ARG B 1 12 ? 0.182 -20.812 -21.453 1 80.94 12 ARG B O 1
ATOM 1516 N N . GLN B 1 13 ? -1.292 -21.812 -22.781 1 77 13 GLN B N 1
ATOM 1517 C CA . GLN B 1 13 ? -2.143 -20.641 -22.828 1 77 13 GLN B CA 1
ATOM 1518 C C . GLN B 1 13 ? -2.775 -20.359 -21.453 1 77 13 GLN B C 1
ATOM 1520 O O . GLN B 1 13 ? -2.863 -19.219 -21.031 1 77 13 GLN B O 1
ATOM 1525 N N . LYS B 1 14 ? -3.131 -21.406 -20.844 1 69.19 14 LYS B N 1
ATOM 1526 C CA . LYS B 1 14 ? -3.699 -21.297 -19.516 1 69.19 14 LYS B CA 1
ATOM 1527 C C . LYS B 1 14 ? -2.693 -20.688 -18.531 1 69.19 14 LYS B C 1
ATOM 1529 O O . LYS B 1 14 ? -3.068 -19.922 -17.641 1 69.19 14 LYS B O 1
ATOM 1534 N N . LEU B 1 15 ? -1.475 -21.031 -18.75 1 70.25 15 LEU B N 1
ATOM 1535 C CA . LEU B 1 15 ? -0.391 -20.578 -17.875 1 70.25 15 LEU B CA 1
ATOM 1536 C C . LEU B 1 15 ? 0.053 -19.172 -18.266 1 70.25 15 LEU B C 1
ATOM 1538 O O . LEU B 1 15 ? 0.844 -18.547 -17.562 1 70.25 15 LEU B O 1
ATOM 1542 N N . GLY B 1 16 ? -0.417 -18.75 -19.453 1 66.56 16 GLY B N 1
ATOM 1543 C CA . GLY B 1 16 ? -0.134 -17.406 -19.938 1 66.56 16 GLY B CA 1
ATOM 1544 C C . GLY B 1 16 ? 1.295 -17.234 -20.406 1 66.56 16 GLY B C 1
ATOM 1545 O O . GLY B 1 16 ? 1.863 -16.156 -20.312 1 66.56 16 GLY B O 1
ATOM 1546 N N . ILE B 1 17 ? 1.791 -18.266 -20.797 1 77.38 17 ILE B N 1
ATOM 1547 C CA . ILE B 1 17 ? 3.174 -18.109 -21.234 1 77.38 17 ILE B CA 1
ATOM 1548 C C . ILE B 1 17 ? 3.246 -18.219 -22.766 1 77.38 17 ILE B C 1
ATOM 1550 O O . ILE B 1 17 ? 2.412 -18.875 -23.391 1 77.38 17 ILE B O 1
ATOM 1554 N N . THR B 1 18 ? 4.223 -17.516 -23.375 1 80.75 18 THR B N 1
ATOM 1555 C CA . THR B 1 18 ? 4.445 -17.547 -24.812 1 80.75 18 THR B CA 1
ATOM 1556 C C . THR B 1 18 ? 5.18 -18.828 -25.219 1 80.75 18 THR B C 1
ATOM 1558 O O . THR B 1 18 ? 5.707 -19.531 -24.359 1 80.75 18 THR B O 1
ATOM 1561 N N . GLN B 1 19 ? 5.082 -19.078 -26.578 1 88.81 19 GLN B N 1
ATOM 1562 C CA . GLN B 1 19 ? 5.824 -20.219 -27.109 1 88.81 19 GLN B CA 1
ATOM 1563 C C . GLN B 1 19 ? 7.324 -20.031 -26.922 1 88.81 19 GLN B C 1
ATOM 1565 O O . GLN B 1 19 ? 8.047 -20.984 -26.625 1 88.81 19 GLN B O 1
ATOM 1570 N N . LYS B 1 20 ? 7.73 -18.844 -26.922 1 88.56 20 LYS B N 1
ATOM 1571 C CA . LYS B 1 20 ? 9.141 -18.516 -26.719 1 88.56 20 LYS B CA 1
ATOM 1572 C C . LYS B 1 20 ? 9.586 -18.844 -25.297 1 88.56 20 LYS B C 1
ATOM 1574 O O . LYS B 1 20 ? 10.648 -19.422 -25.078 1 88.56 20 LYS B O 1
ATOM 1579 N N . LYS B 1 21 ? 8.781 -18.5 -24.406 1 83.25 21 LYS B N 1
ATOM 1580 C CA . LYS B 1 21 ? 9.086 -18.75 -23 1 83.25 21 LYS B CA 1
ATOM 1581 C C . LYS B 1 21 ? 9.109 -20.234 -22.688 1 83.25 21 LYS B C 1
ATOM 1583 O O . LYS B 1 21 ? 10 -20.719 -21.984 1 83.25 21 LYS B O 1
ATOM 1588 N N . LEU B 1 22 ? 8.133 -20.953 -23.25 1 87.12 22 LEU B N 1
ATOM 1589 C CA . LEU B 1 22 ? 8.086 -22.391 -23.047 1 87.12 22 LEU B CA 1
ATOM 1590 C C . LEU B 1 22 ? 9.32 -23.062 -23.625 1 87.12 22 LEU B C 1
ATOM 1592 O O . LEU B 1 22 ? 9.914 -23.953 -23.016 1 87.12 22 LEU B O 1
ATOM 1596 N N . ALA B 1 23 ? 9.734 -22.547 -24.781 1 90.5 23 ALA B N 1
ATOM 1597 C CA . ALA B 1 23 ? 10.914 -23.078 -25.469 1 90.5 23 ALA B CA 1
ATOM 1598 C C . ALA B 1 23 ? 12.164 -22.891 -24.625 1 90.5 23 ALA B C 1
ATOM 1600 O O . ALA B 1 23 ? 12.961 -23.812 -24.453 1 90.5 23 ALA B O 1
ATOM 1601 N N . SER B 1 24 ? 12.227 -21.781 -24.094 1 86.5 24 SER B N 1
ATOM 1602 C CA . SER B 1 24 ? 13.383 -21.453 -23.266 1 86.5 24 SER B CA 1
ATOM 1603 C C . SER B 1 24 ? 13.438 -22.328 -22.016 1 86.5 24 SER B C 1
ATOM 1605 O O . SER B 1 24 ? 14.508 -22.781 -21.625 1 86.5 24 SER B O 1
ATOM 1607 N N . MET B 1 25 ? 12.344 -22.656 -21.516 1 81.31 25 MET B N 1
ATOM 1608 C CA . MET B 1 25 ? 12.25 -23.422 -20.266 1 81.31 25 MET B CA 1
ATOM 1609 C C . MET B 1 25 ? 12.523 -24.906 -20.5 1 81.31 25 MET B C 1
ATOM 1611 O O . MET B 1 25 ? 12.984 -25.609 -19.609 1 81.31 25 MET B O 1
ATOM 1615 N N . THR B 1 26 ? 12.234 -25.344 -21.672 1 85.81 26 THR B N 1
ATOM 1616 C CA . THR B 1 26 ? 12.281 -26.766 -21.938 1 85.81 26 THR B CA 1
ATOM 1617 C C . THR B 1 26 ? 13.539 -27.141 -22.719 1 85.81 26 THR B C 1
ATOM 1619 O O . THR B 1 26 ? 13.875 -28.312 -22.844 1 85.81 26 THR B O 1
ATOM 1622 N N . GLY B 1 27 ? 14.148 -26.031 -23.172 1 86.06 27 GLY B N 1
ATOM 1623 C CA . GLY B 1 27 ? 15.375 -26.281 -23.922 1 86.06 27 GLY B CA 1
ATOM 1624 C C . GLY B 1 27 ? 15.125 -26.688 -25.359 1 86.06 27 GLY B C 1
ATOM 1625 O O . GLY B 1 27 ? 15.922 -27.438 -25.938 1 86.06 27 GLY B O 1
ATOM 1626 N N . VAL B 1 28 ? 14.008 -26.406 -25.844 1 87.5 28 VAL B N 1
ATOM 1627 C CA . VAL B 1 28 ? 13.703 -26.672 -27.234 1 87.5 28 VAL B CA 1
ATOM 1628 C C . VAL B 1 28 ? 13.531 -25.344 -27.984 1 87.5 28 VAL B C 1
ATOM 1630 O O . VAL B 1 28 ? 13.43 -24.281 -27.359 1 87.5 28 VAL B O 1
ATOM 1633 N N . SER B 1 29 ? 13.648 -25.391 -29.266 1 89.69 29 SER B N 1
ATOM 1634 C CA . SER B 1 29 ? 13.492 -24.172 -30.062 1 89.69 29 SER B CA 1
ATOM 1635 C C . SER B 1 29 ? 12.039 -23.703 -30.094 1 89.69 29 SER B C 1
ATOM 1637 O O . SER B 1 29 ? 11.117 -24.516 -29.938 1 89.69 29 SER B O 1
ATOM 1639 N N . THR B 1 30 ? 11.883 -22.359 -30.281 1 92.94 30 THR B N 1
ATOM 1640 C CA . THR B 1 30 ? 10.547 -21.797 -30.422 1 92.94 30 THR B CA 1
ATOM 1641 C C . THR B 1 30 ? 9.828 -22.391 -31.625 1 92.94 30 THR B C 1
ATOM 1643 O O . THR B 1 30 ? 8.625 -22.641 -31.578 1 92.94 30 THR B O 1
ATOM 1646 N N . SER B 1 31 ? 10.562 -22.625 -32.625 1 93 31 SER B N 1
ATOM 1647 C CA . SER B 1 31 ? 10 -23.234 -33.812 1 93 31 SER B CA 1
ATOM 1648 C C . SER B 1 31 ? 9.438 -24.625 -33.531 1 93 31 SER B C 1
ATOM 1650 O O . SER B 1 31 ? 8.352 -24.969 -33.969 1 93 31 SER B O 1
ATOM 1652 N N . MET B 1 32 ? 10.125 -25.469 -32.75 1 91.75 32 MET B N 1
ATOM 1653 C CA . MET B 1 32 ? 9.664 -26.812 -32.406 1 91.75 32 MET B CA 1
ATOM 1654 C C . MET B 1 32 ? 8.383 -26.75 -31.578 1 91.75 32 MET B C 1
ATOM 1656 O O . MET B 1 32 ? 7.457 -27.531 -31.797 1 91.75 32 MET B O 1
ATOM 1660 N N . ILE B 1 33 ? 8.367 -25.844 -30.625 1 93.5 33 ILE B N 1
ATOM 1661 C CA . ILE B 1 33 ? 7.16 -25.672 -29.828 1 93.5 33 ILE B CA 1
ATOM 1662 C C . ILE B 1 33 ? 5.977 -25.359 -30.734 1 93.5 33 ILE B C 1
ATOM 1664 O O . ILE B 1 33 ? 4.898 -25.938 -30.594 1 93.5 33 ILE B O 1
ATOM 1668 N N . ASN B 1 34 ? 6.168 -24.5 -31.719 1 92.38 34 ASN B N 1
ATOM 1669 C CA . ASN B 1 34 ? 5.121 -24.141 -32.656 1 92.38 34 ASN B CA 1
ATOM 1670 C C . ASN B 1 34 ? 4.645 -25.344 -33.469 1 92.38 34 ASN B C 1
ATOM 1672 O O . ASN B 1 34 ? 3.441 -25.547 -33.656 1 92.38 34 ASN B O 1
ATOM 1676 N N . GLN B 1 35 ? 5.617 -26.109 -33.938 1 91.69 35 GLN B N 1
ATOM 1677 C CA . GLN B 1 35 ? 5.289 -27.281 -34.75 1 91.69 35 GLN B CA 1
ATOM 1678 C C . GLN B 1 35 ? 4.516 -28.297 -33.906 1 91.69 35 GLN B C 1
ATOM 1680 O O . GLN B 1 35 ? 3.598 -28.953 -34.438 1 91.69 35 GLN B O 1
ATOM 1685 N N . ILE B 1 36 ? 4.887 -28.406 -32.656 1 91.12 36 ILE B N 1
ATOM 1686 C CA . ILE B 1 36 ? 4.223 -29.359 -31.766 1 91.12 36 ILE B CA 1
ATOM 1687 C C . ILE B 1 36 ? 2.795 -28.891 -31.5 1 91.12 36 ILE B C 1
ATOM 1689 O O . ILE B 1 36 ? 1.849 -29.672 -31.609 1 91.12 36 ILE B O 1
ATOM 1693 N N . GLU B 1 37 ? 2.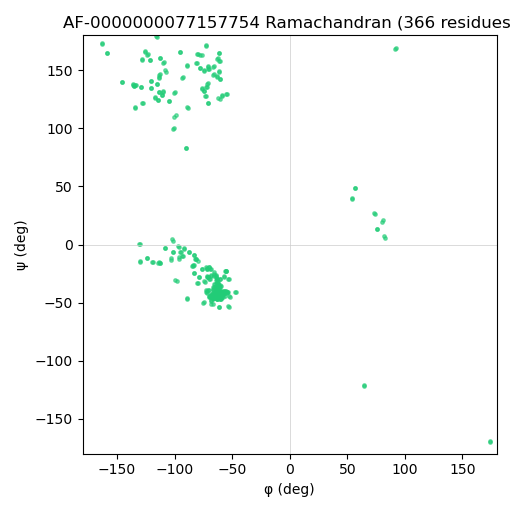646 -27.609 -31.219 1 92 37 GLU B N 1
ATOM 1694 C CA . GLU B 1 37 ? 1.339 -27.062 -30.859 1 92 37 GLU B CA 1
ATOM 1695 C C . GLU B 1 37 ? 0.387 -27.078 -32.062 1 92 37 GLU B C 1
ATOM 1697 O O . GLU B 1 37 ? -0.83 -27.172 -31.875 1 92 37 GLU B O 1
ATOM 1702 N N . SER B 1 38 ? 0.924 -27.016 -33.281 1 88.69 38 SER B N 1
ATOM 1703 C CA . SER B 1 38 ? 0.105 -27.016 -34.5 1 88.69 38 SER B CA 1
ATOM 1704 C C . SER B 1 38 ? -0.107 -28.422 -35.031 1 88.69 38 SER B C 1
ATOM 1706 O O . SER B 1 38 ? -0.788 -28.609 -36.031 1 88.69 38 SER B O 1
ATOM 1708 N N . GLY B 1 39 ? 0.537 -29.375 -34.344 1 85 39 GLY B N 1
ATOM 1709 C CA . GLY B 1 39 ? 0.378 -30.766 -34.75 1 85 39 GLY B CA 1
ATOM 1710 C C . GLY B 1 39 ? 1.295 -31.141 -35.906 1 85 39 GLY B C 1
ATOM 1711 O O . GLY B 1 39 ? 1.172 -32.219 -36.469 1 85 39 GLY B O 1
ATOM 1712 N N . ARG B 1 40 ? 2.199 -30.297 -36.312 1 89.25 40 ARG B N 1
ATOM 1713 C CA . ARG B 1 40 ? 3.068 -30.531 -37.469 1 89.25 40 ARG B CA 1
ATOM 1714 C C . ARG B 1 40 ? 4.281 -31.375 -37.062 1 89.25 40 ARG B C 1
ATOM 1716 O O . ARG B 1 40 ? 5.059 -31.797 -37.938 1 89.25 40 ARG B O 1
ATOM 1723 N N . SER B 1 41 ? 4.594 -31.484 -35.781 1 86.75 41 SER B N 1
ATOM 1724 C CA . SER B 1 41 ? 5.695 -32.281 -35.281 1 86.75 41 SER B CA 1
ATOM 1725 C C . SER B 1 41 ? 5.27 -33.094 -34.031 1 86.75 41 SER B C 1
ATOM 1727 O O . SER B 1 41 ? 4.5 -32.594 -33.219 1 86.75 41 SER B O 1
ATOM 1729 N N . GLN B 1 42 ? 5.691 -34.375 -33.938 1 85.25 42 GLN B N 1
ATOM 1730 C CA . GLN B 1 42 ? 5.5 -35.219 -32.75 1 85.25 42 GLN B CA 1
ATOM 1731 C C . GLN B 1 42 ? 6.777 -35.281 -31.922 1 85.25 42 GLN B C 1
ATOM 1733 O O . GLN B 1 42 ? 7.809 -35.75 -32.406 1 85.25 42 GLN B O 1
ATOM 1738 N N . PRO B 1 43 ? 6.781 -34.688 -30.812 1 86.19 43 PRO B N 1
ATOM 1739 C CA . PRO B 1 43 ? 7.992 -34.719 -29.984 1 86.19 43 PRO B CA 1
ATOM 1740 C C . PRO B 1 43 ? 8.312 -36.125 -29.484 1 86.19 43 PRO B C 1
ATOM 1742 O O . PRO B 1 43 ? 7.43 -37 -29.406 1 86.19 43 PRO B O 1
ATOM 1745 N N . SER B 1 44 ? 9.656 -36.375 -29.203 1 83.5 44 SER B N 1
ATOM 1746 C CA . SER B 1 44 ? 10.055 -37.594 -28.516 1 83.5 44 SER B CA 1
ATOM 1747 C C . SER B 1 44 ? 9.469 -37.656 -27.109 1 83.5 44 SER B C 1
ATOM 1749 O O . SER B 1 44 ? 8.977 -36.656 -26.594 1 83.5 44 SER B O 1
ATOM 1751 N N . TYR B 1 45 ? 9.422 -38.875 -26.594 1 80.38 45 TYR B N 1
ATOM 1752 C CA . TYR B 1 45 ? 8.945 -39.031 -25.219 1 80.38 45 TYR B CA 1
ATOM 1753 C C . TYR B 1 45 ? 9.695 -38.094 -24.266 1 80.38 45 TYR B C 1
ATOM 1755 O O . TYR B 1 45 ? 9.078 -37.438 -23.422 1 80.38 45 TYR B O 1
ATOM 1763 N N . GLU B 1 46 ? 10.953 -38.062 -24.422 1 82.19 46 GLU B N 1
ATOM 1764 C CA . GLU B 1 46 ? 11.789 -37.25 -23.547 1 82.19 46 GLU B CA 1
ATOM 1765 C C . GLU B 1 46 ? 11.477 -35.75 -23.703 1 82.19 46 GLU B C 1
ATOM 1767 O O . GLU B 1 46 ? 11.414 -35.031 -22.719 1 82.19 46 GLU B O 1
ATOM 1772 N N . THR B 1 47 ? 11.273 -35.375 -24.906 1 82.19 47 THR B N 1
ATOM 1773 C CA . THR B 1 47 ? 10.953 -33.969 -25.172 1 82.19 47 THR B CA 1
ATOM 1774 C C . THR B 1 47 ? 9.57 -33.625 -24.641 1 82.19 47 THR B C 1
ATOM 1776 O O . THR B 1 47 ? 9.391 -32.594 -23.984 1 82.19 47 THR B O 1
ATOM 1779 N N . ALA B 1 48 ? 8.594 -34.531 -24.906 1 82.31 48 ALA B N 1
ATOM 1780 C CA . ALA B 1 48 ? 7.246 -34.312 -24.391 1 82.31 48 ALA B CA 1
ATOM 1781 C C . ALA B 1 48 ? 7.23 -34.281 -22.875 1 82.31 48 ALA B C 1
ATOM 1783 O O . ALA B 1 48 ? 6.586 -33.406 -22.266 1 82.31 48 ALA B O 1
ATOM 1784 N N . LYS B 1 49 ? 7.867 -35.062 -22.297 1 79.56 49 LYS B N 1
ATOM 1785 C CA . LYS B 1 49 ? 7.969 -35.125 -20.844 1 79.56 49 LYS B CA 1
ATOM 1786 C C . LYS B 1 49 ? 8.539 -33.844 -20.281 1 79.56 49 LYS B C 1
ATOM 1788 O O . LYS B 1 49 ? 8.016 -33.312 -19.297 1 79.56 49 LYS B O 1
ATOM 1793 N N . LYS B 1 50 ? 9.531 -33.344 -20.828 1 81.38 50 LYS B N 1
ATOM 1794 C CA . LYS B 1 50 ? 10.164 -32.094 -20.391 1 81.38 50 LYS B CA 1
ATOM 1795 C C . LYS B 1 50 ? 9.188 -30.922 -20.484 1 81.38 50 LYS B C 1
ATOM 1797 O O . LYS B 1 50 ? 9.117 -30.094 -19.578 1 81.38 50 LYS B O 1
ATOM 1802 N N . ILE B 1 51 ? 8.477 -30.984 -21.578 1 85.06 51 ILE B N 1
ATOM 1803 C CA . ILE B 1 51 ? 7.516 -29.906 -21.797 1 85.06 51 ILE B CA 1
ATOM 1804 C C . ILE B 1 51 ? 6.391 -30 -20.781 1 85.06 51 ILE B C 1
ATOM 1806 O O . ILE B 1 51 ? 6.062 -29.016 -20.125 1 85.06 51 ILE B O 1
ATOM 1810 N N . PHE B 1 52 ? 5.836 -31.188 -20.609 1 80.25 52 PHE B N 1
ATOM 1811 C CA . PHE B 1 52 ? 4.734 -31.359 -19.672 1 80.25 52 PHE B CA 1
ATOM 1812 C C . PHE B 1 52 ? 5.199 -31.125 -18.234 1 80.25 52 PHE B C 1
ATOM 1814 O O . PHE B 1 52 ? 4.473 -30.547 -17.422 1 80.25 52 PHE B O 1
ATOM 1821 N N . GLU B 1 53 ? 6.332 -31.5 -17.922 1 75.5 53 GLU B N 1
ATOM 1822 C CA . GLU B 1 53 ? 6.871 -31.266 -16.578 1 75.5 53 GLU B CA 1
ATOM 1823 C C . GLU B 1 53 ? 7.012 -29.766 -16.297 1 75.5 53 GLU B C 1
ATOM 1825 O O . GLU B 1 53 ? 6.699 -29.312 -15.195 1 75.5 53 GLU B O 1
ATOM 1830 N N . ASN B 1 54 ? 7.516 -29.078 -17.219 1 76.44 54 ASN B N 1
ATOM 1831 C CA . ASN B 1 54 ? 7.672 -27.641 -17.031 1 76.44 54 ASN B CA 1
ATOM 1832 C C . ASN B 1 54 ? 6.324 -26.938 -16.953 1 76.44 54 ASN B C 1
ATOM 1834 O O . ASN B 1 54 ? 6.141 -26.031 -16.141 1 76.44 54 ASN B O 1
ATOM 1838 N N . LEU B 1 55 ? 5.441 -27.453 -17.797 1 74.25 55 LEU B N 1
ATOM 1839 C CA . LEU B 1 55 ? 4.098 -26.891 -17.734 1 74.25 55 LEU B CA 1
ATOM 1840 C C . LEU B 1 55 ? 3.428 -27.219 -16.406 1 74.25 55 LEU B C 1
ATOM 1842 O O . LEU B 1 55 ? 2.775 -26.375 -15.805 1 74.25 55 LEU B O 1
ATOM 1846 N N . SER B 1 56 ? 3.547 -28.484 -16.047 1 66.81 56 SER B N 1
ATOM 1847 C CA . SER B 1 56 ? 2.988 -28.906 -14.766 1 66.81 56 SER B CA 1
ATOM 1848 C C . SER B 1 56 ? 3.621 -28.156 -13.609 1 66.81 56 SER B C 1
ATOM 1850 O O . SER B 1 56 ? 2.934 -27.766 -12.664 1 66.81 56 SER B O 1
ATOM 1852 N N . ASN B 1 57 ? 4.84 -28 -13.672 1 63.28 57 ASN B N 1
ATOM 1853 C CA . ASN B 1 57 ? 5.547 -27.234 -12.641 1 63.28 57 ASN B CA 1
ATOM 1854 C C . ASN B 1 57 ? 5.039 -25.797 -12.555 1 63.28 57 ASN B C 1
ATOM 1856 O O . ASN B 1 57 ? 4.871 -25.266 -11.453 1 63.28 57 ASN B O 1
ATOM 1860 N N . LEU B 1 58 ? 4.949 -25.312 -13.664 1 62.44 58 LEU B N 1
ATOM 1861 C CA . LEU B 1 58 ? 4.387 -23.969 -13.711 1 62.44 58 LEU B CA 1
ATOM 1862 C C . LEU B 1 58 ? 2.947 -23.969 -13.203 1 62.44 58 LEU B C 1
ATOM 1864 O O . LEU B 1 58 ? 2.535 -23.047 -12.5 1 62.44 58 LEU B O 1
ATOM 1868 N N . GLU B 1 59 ? 2.229 -24.969 -13.75 1 59 59 GLU B N 1
ATOM 1869 C CA . GLU B 1 59 ? 0.842 -25.125 -13.312 1 59 59 GLU B CA 1
ATOM 1870 C C . GLU B 1 59 ? 0.759 -25.422 -11.82 1 59 59 GLU B C 1
ATOM 1872 O O . GLU B 1 59 ? -0.136 -24.922 -11.133 1 59 59 GLU B O 1
ATOM 1877 N N . SER B 1 60 ? 1.458 -26.406 -11.508 1 53.28 60 SER B N 1
ATOM 1878 C CA . SER B 1 60 ? 1.456 -26.766 -10.102 1 53.28 60 SER B CA 1
ATOM 1879 C C . SER B 1 60 ? 1.797 -25.578 -9.219 1 53.28 60 SER B C 1
ATOM 1881 O O . SER B 1 60 ? 1.171 -25.375 -8.172 1 53.28 60 SER B O 1
ATOM 1883 N N . ARG B 1 61 ? 2.848 -24.984 -9.484 1 52.12 61 ARG B N 1
ATOM 1884 C CA . ARG B 1 61 ? 3.227 -23.766 -8.758 1 52.12 61 ARG B CA 1
ATOM 1885 C C . ARG B 1 61 ? 2.109 -22.734 -8.797 1 52.12 61 ARG B C 1
ATOM 1887 O O . ARG B 1 61 ? 1.899 -22 -7.828 1 52.12 61 ARG B O 1
ATOM 1894 N N . SER B 1 62 ? 1.533 -22.672 -10 1 51.19 62 SER B N 1
ATOM 1895 C CA . SER B 1 62 ? 0.434 -21.734 -10.219 1 51.19 62 SER B CA 1
ATOM 1896 C C . SER B 1 62 ? -0.855 -22.234 -9.578 1 51.19 62 SER B C 1
ATOM 1898 O O . SER B 1 62 ? -1.624 -21.453 -9.023 1 51.19 62 SER B O 1
ATOM 1900 N N . SER B 1 63 ? -1.198 -23.578 -9.906 1 50.88 63 SER B N 1
ATOM 1901 C CA . SER B 1 63 ? -2.488 -24.219 -9.688 1 50.88 63 SER B CA 1
ATOM 1902 C C . SER B 1 63 ? -2.701 -24.547 -8.211 1 50.88 63 SER B C 1
ATOM 1904 O O . SER B 1 63 ? -3.84 -24.578 -7.738 1 50.88 63 SER B O 1
ATOM 1906 N N . SER B 1 64 ? -1.648 -24.828 -7.492 1 58.5 64 SER B N 1
ATOM 1907 C CA . SER B 1 64 ? -2.01 -25.594 -6.301 1 58.5 64 SER B CA 1
ATOM 1908 C C . SER B 1 64 ? -2.525 -24.672 -5.195 1 58.5 64 SER B C 1
ATOM 1910 O O . SER B 1 64 ? -3.33 -25.094 -4.363 1 58.5 64 SER B O 1
ATOM 1912 N N . HIS B 1 65 ? -2.35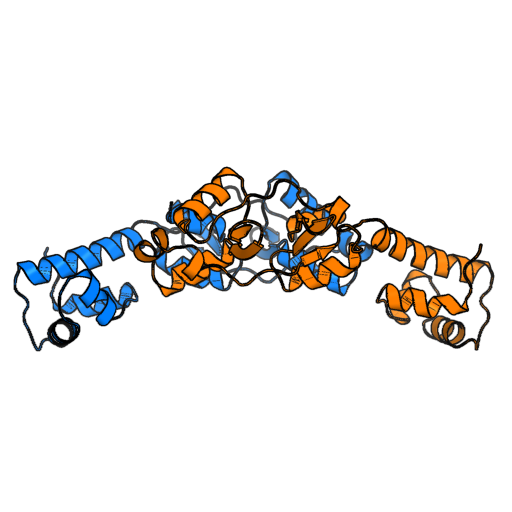 -23.406 -5.324 1 74.94 65 HIS B N 1
ATOM 1913 C CA . HIS B 1 65 ? -2.861 -22.609 -4.219 1 74.94 65 HIS B CA 1
ATOM 1914 C C . HIS B 1 65 ? -4.152 -21.906 -4.605 1 74.94 65 HIS B C 1
ATOM 1916 O O . HIS B 1 65 ? -4.309 -21.469 -5.75 1 74.94 65 HIS B O 1
ATOM 1922 N N . LYS B 1 66 ? -5.148 -22.203 -3.781 1 84.62 66 LYS B N 1
ATOM 1923 C CA . LYS B 1 66 ? -6.426 -21.516 -3.939 1 84.62 66 LYS B CA 1
ATOM 1924 C C . LYS B 1 66 ? -6.461 -20.234 -3.117 1 84.62 66 LYS B C 1
ATOM 1926 O O . LYS B 1 66 ? -5.684 -20.062 -2.172 1 84.62 66 LYS B O 1
ATOM 1931 N N . ALA B 1 67 ? -7.336 -19.25 -3.615 1 89.06 67 ALA B N 1
ATOM 1932 C CA . ALA B 1 67 ? -7.484 -17.969 -2.916 1 89.06 67 ALA B CA 1
ATOM 1933 C C . ALA B 1 67 ? -7.668 -18.188 -1.417 1 89.06 67 ALA B C 1
ATOM 1935 O O . ALA B 1 67 ? -7.062 -17.484 -0.603 1 89.06 67 ALA B O 1
ATOM 1936 N N . GLY B 1 68 ? -8.414 -19.141 -1.09 1 89.19 68 GLY B N 1
ATOM 1937 C CA . GLY B 1 68 ? -8.742 -19.406 0.303 1 89.19 68 GLY B CA 1
ATOM 1938 C C . GLY B 1 68 ? -7.555 -19.906 1.109 1 89.19 68 GLY B C 1
ATOM 1939 O O . GLY B 1 68 ? -7.539 -19.781 2.336 1 89.19 68 GLY B O 1
ATOM 1940 N N . ASP B 1 69 ? -6.57 -20.438 0.453 1 86.06 69 ASP B N 1
ATOM 1941 C CA . ASP B 1 69 ? -5.422 -21.031 1.127 1 86.06 69 ASP B CA 1
ATOM 1942 C C . ASP B 1 69 ? -4.477 -19.953 1.66 1 86.06 69 ASP B C 1
ATOM 1944 O O . ASP B 1 69 ? -3.764 -20.172 2.639 1 86.06 69 ASP B O 1
ATOM 1948 N N . PHE B 1 70 ? -4.535 -18.781 1.141 1 83.56 70 PHE B N 1
ATOM 1949 C CA . PHE B 1 70 ? -3.512 -17.828 1.554 1 83.56 70 PHE B CA 1
ATOM 1950 C C . PHE B 1 70 ? -4.141 -16.5 1.97 1 83.56 70 PHE B C 1
ATOM 1952 O O . PHE B 1 70 ? -3.432 -15.57 2.336 1 83.56 70 PHE B O 1
ATOM 1959 N N . CYS B 1 71 ? -5.426 -16.438 1.909 1 89.75 71 CYS B N 1
ATOM 1960 C CA . CYS B 1 71 ? -6.059 -15.203 2.342 1 89.75 71 CYS B CA 1
ATOM 1961 C C . CYS B 1 71 ? -6.039 -15.078 3.861 1 89.75 71 CYS B C 1
ATOM 1963 O O . CYS B 1 71 ? -5.961 -16.094 4.566 1 89.75 71 CYS B O 1
ATOM 1965 N N . SER B 1 72 ? -5.984 -13.836 4.301 1 90.06 72 SER B N 1
ATOM 1966 C CA . SER B 1 72 ? -6.172 -13.602 5.73 1 90.06 72 SER B CA 1
ATOM 1967 C C . SER B 1 72 ? -7.633 -13.789 6.133 1 90.06 72 SER B C 1
ATOM 1969 O O . SER B 1 72 ? -8.531 -13.188 5.539 1 90.06 72 SER B O 1
ATOM 1971 N N . GLN B 1 73 ? -7.82 -14.586 7.113 1 88.31 73 GLN B N 1
ATOM 1972 C CA . GLN B 1 73 ? -9.188 -14.945 7.469 1 88.31 73 GLN B CA 1
ATOM 1973 C C . GLN B 1 73 ? -9.711 -14.062 8.602 1 88.31 73 GLN B C 1
ATOM 1975 O O . GLN B 1 73 ? -10.914 -14.055 8.883 1 88.31 73 GLN B O 1
ATOM 1980 N N . ASP B 1 74 ? -8.969 -13.336 9.258 1 85.12 74 ASP B N 1
ATOM 1981 C CA . ASP B 1 74 ? -9.398 -12.406 10.297 1 85.12 74 ASP B CA 1
ATOM 1982 C C . ASP B 1 74 ? -9.703 -11.023 9.711 1 85.12 74 ASP B C 1
ATOM 1984 O O . ASP B 1 74 ? -8.875 -10.117 9.789 1 85.12 74 ASP B O 1
ATOM 1988 N N . ILE B 1 75 ? -10.93 -10.984 9.219 1 88.44 75 ILE B N 1
ATOM 1989 C CA . ILE B 1 75 ? -11.305 -9.75 8.539 1 88.44 75 ILE B CA 1
ATOM 1990 C C . ILE B 1 75 ? -11.891 -8.758 9.539 1 88.44 75 ILE B C 1
ATOM 1992 O O . ILE B 1 75 ? -12.883 -9.062 10.211 1 88.44 75 ILE B O 1
ATOM 1996 N N . VAL B 1 76 ? -11.273 -7.688 9.695 1 92.38 76 VAL B N 1
ATOM 1997 C CA . VAL B 1 76 ? -11.828 -6.586 10.477 1 92.38 76 VAL B CA 1
ATOM 1998 C C . VAL B 1 76 ? -12.914 -5.871 9.672 1 92.38 76 VAL B C 1
ATOM 2000 O O . VAL B 1 76 ? -12.742 -5.641 8.469 1 92.38 76 VAL B O 1
ATOM 2003 N N . LYS B 1 77 ? -14.008 -5.617 10.336 1 93.94 77 LYS B N 1
ATOM 2004 C CA . LYS B 1 77 ? -15.133 -4.996 9.641 1 93.94 77 LYS B CA 1
ATOM 2005 C C . LYS B 1 77 ? -15.5 -3.66 10.281 1 93.94 77 LYS B C 1
ATOM 2007 O O . LYS B 1 77 ? -15.469 -3.521 11.508 1 93.94 77 LYS B O 1
ATOM 2012 N N . LEU B 1 78 ? -15.812 -2.746 9.484 1 97.56 78 LEU B N 1
ATOM 2013 C CA . LEU B 1 78 ? -16.359 -1.472 9.93 1 97.56 78 LEU B CA 1
ATOM 2014 C C . LEU B 1 78 ? -17.688 -1.179 9.234 1 97.56 78 LEU B C 1
ATOM 2016 O O . LEU B 1 78 ? -18.062 -1.859 8.273 1 97.56 78 LEU B O 1
ATOM 2020 N N . LYS B 1 79 ? -18.375 -0.209 9.789 1 97.94 79 LYS B N 1
ATOM 2021 C CA . LYS B 1 79 ? -19.641 0.226 9.234 1 97.94 79 LYS B CA 1
ATOM 2022 C C . LYS B 1 79 ? -19.531 1.607 8.594 1 97.94 79 LYS B C 1
ATOM 2024 O O . LYS B 1 79 ? -18.641 2.381 8.938 1 97.94 79 LYS B O 1
ATOM 2029 N N . PRO B 1 80 ? -20.453 1.854 7.676 1 97.31 80 PRO B N 1
ATOM 2030 C CA . PRO B 1 80 ? -20.438 3.17 7.031 1 97.31 80 PRO B CA 1
ATOM 2031 C C . PRO B 1 80 ? -20.516 4.32 8.031 1 97.31 80 PRO B C 1
ATOM 2033 O O . PRO B 1 80 ? -20.031 5.418 7.762 1 97.31 80 PRO B O 1
ATOM 2036 N N . SER B 1 81 ? -21.031 4.031 9.172 1 96.62 81 SER B N 1
ATOM 2037 C CA . SER B 1 81 ? -21.25 5.07 10.172 1 96.62 81 SER B CA 1
ATOM 2038 C C . SER B 1 81 ? -19.984 5.32 10.992 1 96.62 81 SER B C 1
ATOM 2040 O O . SER B 1 81 ? -19.891 6.316 11.711 1 96.62 81 SER B O 1
ATOM 2042 N N . ASN B 1 82 ? -19.109 4.391 10.953 1 96.44 82 ASN B N 1
ATOM 2043 C CA . ASN B 1 82 ? -17.828 4.625 11.617 1 96.44 82 ASN B CA 1
ATOM 2044 C C . ASN B 1 82 ? -17.094 5.824 11.016 1 96.44 82 ASN B C 1
ATOM 2046 O O . ASN B 1 82 ? -17.375 6.227 9.883 1 96.44 82 ASN B O 1
ATOM 2050 N N . THR B 1 83 ? -16.203 6.406 11.766 1 93.5 83 THR B N 1
ATOM 2051 C CA . THR B 1 83 ? -15.43 7.555 11.297 1 93.5 83 THR B CA 1
ATOM 2052 C C . THR B 1 83 ? -14.078 7.117 10.742 1 93.5 83 THR B C 1
ATOM 2054 O O . THR B 1 83 ? -13.648 5.984 10.977 1 93.5 83 THR B O 1
ATOM 2057 N N . LEU B 1 84 ? -13.5 8.023 10.062 1 92.12 84 LEU B N 1
ATOM 2058 C CA . LEU B 1 84 ? -12.148 7.777 9.562 1 92.12 84 LEU B CA 1
ATOM 2059 C C . LEU B 1 84 ? -11.172 7.582 10.719 1 92.12 84 LEU B C 1
ATOM 2061 O O . LEU B 1 84 ? -10.227 6.801 10.617 1 92.12 84 LEU B O 1
ATOM 2065 N N . HIS B 1 85 ? -11.43 8.258 11.734 1 90.56 85 HIS B N 1
ATOM 2066 C CA . HIS B 1 85 ? -10.602 8.094 12.93 1 90.56 85 HIS B CA 1
ATOM 2067 C C . HIS B 1 85 ? -10.664 6.664 13.453 1 90.56 85 HIS B C 1
ATOM 2069 O O . HIS B 1 85 ? -9.641 6.086 13.812 1 90.56 85 HIS B O 1
ATOM 2075 N N . ASP B 1 86 ? -11.836 6.09 13.445 1 93.62 86 ASP B N 1
ATOM 2076 C CA . ASP B 1 86 ? -12.008 4.695 13.844 1 93.62 86 ASP B CA 1
ATOM 2077 C C . ASP B 1 86 ? -11.156 3.77 12.977 1 93.62 86 ASP B C 1
ATOM 2079 O O . ASP B 1 86 ? -10.5 2.863 13.484 1 93.62 86 ASP B O 1
ATOM 2083 N N . ALA B 1 87 ? -11.242 4.066 11.727 1 95.19 87 ALA B N 1
ATOM 2084 C CA . ALA B 1 87 ? -10.508 3.242 10.766 1 95.19 87 ALA B CA 1
ATOM 2085 C C . ALA B 1 87 ? -9.008 3.344 10.992 1 95.19 87 ALA B C 1
ATOM 2087 O O . ALA B 1 87 ? -8.312 2.326 11.047 1 95.19 87 ALA B O 1
ATOM 2088 N N . ILE B 1 88 ? -8.516 4.531 11.164 1 92.62 88 ILE B N 1
ATOM 2089 C CA . ILE B 1 88 ? -7.09 4.773 11.344 1 92.62 88 ILE B CA 1
ATOM 2090 C C . ILE B 1 88 ? -6.605 4.078 12.617 1 92.62 88 ILE B C 1
ATOM 2092 O O . ILE B 1 88 ? -5.562 3.424 12.617 1 92.62 88 ILE B O 1
ATOM 2096 N N . LYS B 1 89 ? -7.34 4.18 13.625 1 92.56 89 LYS B N 1
ATOM 2097 C CA . LYS B 1 89 ? -7.004 3.539 14.898 1 92.56 89 LYS B CA 1
ATOM 2098 C C . LYS B 1 89 ? -6.914 2.023 14.742 1 92.56 89 LYS B C 1
ATOM 2100 O O . LYS B 1 89 ? -5.961 1.402 15.211 1 92.56 89 LYS B O 1
ATOM 2105 N N . LYS B 1 90 ? -7.859 1.46 14.102 1 94.31 90 LYS B N 1
ATOM 2106 C CA . LYS B 1 90 ? -7.887 0.013 13.906 1 94.31 90 LYS B CA 1
ATOM 2107 C C . LYS B 1 90 ? -6.723 -0.449 13.039 1 94.31 90 LYS B C 1
ATOM 2109 O O . LYS B 1 90 ? -6.109 -1.483 13.312 1 94.31 90 LYS B O 1
ATOM 2114 N N . MET B 1 91 ? -6.465 0.299 11.977 1 93.94 91 MET B N 1
ATOM 2115 C CA . MET B 1 91 ? -5.348 -0.03 11.094 1 93.94 91 MET B CA 1
ATOM 2116 C C . MET B 1 91 ? -4.031 -0.048 11.867 1 93.94 91 MET B C 1
ATOM 2118 O O . MET B 1 91 ? -3.219 -0.958 11.695 1 93.94 91 MET B O 1
ATOM 2122 N N . HIS B 1 92 ? -3.883 0.882 12.703 1 90.31 92 HIS B N 1
ATOM 2123 C CA . HIS B 1 92 ? -2.664 0.993 13.492 1 90.31 92 HIS B CA 1
ATOM 2124 C C . HIS B 1 92 ? -2.572 -0.13 14.523 1 90.31 92 HIS B C 1
ATOM 2126 O O . HIS B 1 92 ? -1.537 -0.791 14.641 1 90.31 92 HIS B O 1
ATOM 2132 N N . GLN B 1 93 ? -3.625 -0.393 15.195 1 91.25 93 GLN B N 1
ATOM 2133 C CA . GLN B 1 93 ? -3.676 -1.399 16.25 1 91.25 93 GLN B CA 1
ATOM 2134 C C . GLN B 1 93 ? -3.396 -2.793 15.695 1 91.25 93 GLN B C 1
ATOM 2136 O O . GLN B 1 93 ? -2.73 -3.604 16.344 1 91.25 93 GLN B O 1
ATOM 2141 N N . LEU B 1 94 ? -3.836 -3.027 14.531 1 91.44 94 LEU B N 1
ATOM 2142 C CA . LEU B 1 94 ? -3.764 -4.379 13.984 1 91.44 94 LEU B CA 1
ATOM 2143 C C . LEU B 1 94 ? -2.703 -4.469 12.891 1 91.44 94 LEU B C 1
ATOM 2145 O O . LEU B 1 94 ? -2.479 -5.539 12.32 1 91.44 94 LEU B O 1
ATOM 2149 N N . SER B 1 95 ? -2.072 -3.414 12.555 1 89.06 95 SER B N 1
ATOM 2150 C CA . SER B 1 95 ? -1.054 -3.334 11.516 1 89.06 95 SER B CA 1
ATOM 2151 C C . SER B 1 95 ? -1.593 -3.824 10.172 1 89.06 95 SER B C 1
ATOM 2153 O O . SER B 1 95 ? -0.97 -4.66 9.516 1 89.06 95 SER B O 1
ATOM 2155 N N . ILE B 1 96 ? -2.762 -3.318 9.812 1 91.94 96 ILE B N 1
ATOM 2156 C CA . ILE B 1 96 ? -3.365 -3.631 8.523 1 91.94 96 ILE B CA 1
ATOM 2157 C C . ILE B 1 96 ? -3.602 -2.344 7.738 1 91.94 96 ILE B C 1
ATOM 2159 O O . ILE B 1 96 ? -3.723 -1.265 8.32 1 91.94 96 ILE B O 1
ATOM 2163 N N . SER B 1 97 ? -3.723 -2.453 6.402 1 92 97 SER B N 1
ATOM 2164 C CA . SER B 1 97 ? -3.77 -1.264 5.559 1 92 97 SER B CA 1
ATOM 2165 C C . SER B 1 97 ? -5.145 -1.095 4.918 1 92 97 SER B C 1
ATOM 2167 O O . SER B 1 97 ? -5.461 -0.025 4.395 1 92 97 SER B O 1
ATOM 2169 N N . GLN B 1 98 ? -5.938 -2.186 4.957 1 94 98 GLN B N 1
ATOM 2170 C CA . GLN B 1 98 ? -7.242 -2.166 4.309 1 94 98 GLN B CA 1
ATOM 2171 C C . GLN B 1 98 ? -8.32 -2.76 5.215 1 94 98 GLN B C 1
ATOM 2173 O O . GLN B 1 98 ? -8.094 -3.791 5.855 1 94 98 GLN B O 1
ATOM 2178 N N . ILE B 1 99 ? -9.461 -2.121 5.246 1 96.56 99 ILE B N 1
ATOM 2179 C CA . ILE B 1 99 ? -10.586 -2.615 6.039 1 96.56 99 ILE B CA 1
ATOM 2180 C C . ILE B 1 99 ? -11.867 -2.557 5.215 1 96.56 99 ILE B C 1
ATOM 2182 O O . ILE B 1 99 ? -12.297 -1.477 4.805 1 96.56 99 ILE B O 1
ATOM 2186 N N . PRO B 1 100 ? -12.461 -3.717 4.988 1 96.75 100 PRO B N 1
ATOM 2187 C CA . PRO B 1 100 ? -13.758 -3.705 4.312 1 96.75 100 PRO B CA 1
ATOM 2188 C C . PRO B 1 100 ? -14.859 -3.064 5.156 1 96.75 100 PRO B C 1
ATOM 2190 O O . PRO B 1 100 ? -14.828 -3.154 6.387 1 96.75 100 PRO B O 1
ATOM 2193 N N . VAL B 1 101 ? -15.789 -2.395 4.504 1 98 101 VAL B N 1
ATOM 2194 C CA . VAL B 1 101 ? -16.906 -1.728 5.156 1 98 101 VAL B CA 1
ATOM 2195 C C . VAL B 1 101 ? -18.203 -2.465 4.828 1 98 101 VAL B C 1
ATOM 2197 O O . VAL B 1 101 ? -18.516 -2.721 3.66 1 98 101 VAL B O 1
ATOM 2200 N N . PHE B 1 102 ? -18.953 -2.783 5.895 1 97.06 102 PHE B N 1
ATOM 2201 C CA . PHE B 1 102 ? -20.172 -3.57 5.723 1 97.06 102 PHE B CA 1
ATOM 2202 C C . PHE B 1 102 ? -21.391 -2.803 6.227 1 97.06 102 PHE B C 1
ATOM 2204 O O . PHE B 1 102 ? -21.312 -2.127 7.254 1 97.06 102 PHE B O 1
ATOM 2211 N N . GLU B 1 103 ? -22.406 -2.826 5.461 1 96.38 103 GLU B N 1
ATOM 2212 C CA . GLU B 1 103 ? -23.734 -2.49 5.93 1 96.38 103 GLU B CA 1
ATOM 2213 C C . GLU B 1 103 ? -24.562 -3.748 6.188 1 96.38 103 GLU B C 1
ATOM 2215 O O . GLU B 1 103 ? -25.125 -4.332 5.258 1 96.38 103 GLU B O 1
ATOM 2220 N N . GLY B 1 104 ? -24.641 -4.129 7.414 1 91.44 104 GLY B N 1
ATOM 2221 C CA . GLY B 1 104 ? -25.156 -5.457 7.688 1 91.44 104 GLY B CA 1
ATOM 2222 C C . GLY B 1 104 ? -24.281 -6.57 7.156 1 91.44 104 GLY B C 1
ATOM 2223 O O . GLY B 1 104 ? -23.109 -6.668 7.527 1 91.44 104 GLY B O 1
ATOM 2224 N N . LYS B 1 105 ? -24.812 -7.387 6.324 1 89.19 105 LYS B N 1
ATOM 2225 C CA . LYS B 1 105 ? -24.062 -8.5 5.746 1 89.19 105 LYS B CA 1
ATOM 2226 C C . LYS B 1 105 ? -23.5 -8.133 4.375 1 89.19 105 LYS B C 1
ATOM 2228 O O . LYS B 1 105 ? -22.734 -8.891 3.787 1 89.19 105 LYS B O 1
ATOM 2233 N N . GLU B 1 106 ? -23.812 -6.977 3.973 1 93.88 106 GLU B N 1
ATOM 2234 C CA . GLU B 1 106 ? -23.438 -6.578 2.619 1 93.88 106 GLU B CA 1
ATOM 2235 C C . GLU B 1 106 ? -22.172 -5.715 2.625 1 93.88 106 GLU B C 1
ATOM 2237 O O . GLU B 1 106 ? -22.062 -4.773 3.41 1 93.88 106 GLU B O 1
ATOM 2242 N N . ILE B 1 107 ? -21.297 -6.059 1.823 1 95.69 107 ILE B N 1
ATOM 2243 C CA . ILE B 1 107 ? -20.094 -5.254 1.63 1 95.69 107 ILE B CA 1
ATOM 2244 C C . ILE B 1 107 ? -20.438 -4.008 0.818 1 95.69 107 ILE B C 1
ATOM 2246 O O . ILE B 1 107 ? -21.047 -4.102 -0.251 1 95.69 107 ILE B O 1
ATOM 2250 N N . VAL B 1 108 ? -20 -2.828 1.264 1 97.25 108 VAL B N 1
ATOM 2251 C CA . VAL B 1 108 ? -20.406 -1.61 0.567 1 97.25 108 VAL B CA 1
ATOM 2252 C C . VAL B 1 108 ? -19.172 -0.829 0.135 1 97.25 108 VAL B C 1
ATOM 2254 O O . VAL B 1 108 ? -19.266 0.124 -0.642 1 97.25 108 VAL B O 1
ATOM 2257 N N . GLY B 1 109 ? -18.031 -1.173 0.604 1 97.06 109 GLY B N 1
ATOM 2258 C CA . GLY B 1 109 ? -16.812 -0.487 0.219 1 97.06 109 GLY B CA 1
ATOM 2259 C C . GLY B 1 109 ? -15.594 -0.953 0.996 1 97.06 109 GLY B C 1
ATOM 2260 O O . GLY B 1 109 ? -15.633 -1.999 1.646 1 97.06 109 GLY B O 1
ATOM 2261 N N . VAL B 1 110 ? -14.531 -0.244 0.855 1 96.88 110 VAL B N 1
ATOM 2262 C CA . VAL B 1 110 ? -13.289 -0.523 1.558 1 96.88 110 VAL B CA 1
ATOM 2263 C C . VAL B 1 110 ? -12.57 0.787 1.88 1 96.88 110 VAL B C 1
ATOM 2265 O O . VAL B 1 110 ? -12.664 1.754 1.12 1 96.88 110 VAL B O 1
ATOM 2268 N N . VAL B 1 111 ? -12.016 0.834 3.043 1 96.06 111 VAL B N 1
ATOM 2269 C CA . VAL B 1 111 ? -11.164 1.964 3.391 1 96.06 111 VAL B CA 1
ATOM 2270 C C . VAL B 1 111 ? -9.711 1.506 3.473 1 96.06 111 VAL B C 1
ATOM 2272 O O . VAL B 1 111 ? -9.422 0.44 4.02 1 96.06 111 VAL B O 1
ATOM 2275 N N . SER B 1 112 ? -8.844 2.258 2.824 1 93.88 112 SER B N 1
ATOM 2276 C CA . SER B 1 112 ? -7.422 1.924 2.799 1 93.88 112 SER B CA 1
ATOM 2277 C C . SER B 1 112 ? -6.562 3.117 3.211 1 93.88 112 SER B C 1
ATOM 2279 O O . SER B 1 112 ? -7.023 4.262 3.172 1 93.88 112 SER B O 1
ATOM 2281 N N . GLU B 1 113 ? -5.332 2.801 3.631 1 92.19 113 GLU B N 1
ATOM 2282 C CA . GLU B 1 113 ? -4.395 3.865 3.979 1 92.19 113 GLU B CA 1
ATOM 2283 C C . GLU B 1 113 ? -4.176 4.812 2.803 1 92.19 113 GLU B C 1
ATOM 2285 O O . GLU B 1 113 ? -4.16 6.035 2.98 1 92.19 113 GLU B O 1
ATOM 2290 N N . ASP B 1 114 ? -4.094 4.25 1.64 1 88.75 114 ASP B N 1
ATOM 2291 C CA . ASP B 1 114 ? -3.906 5.07 0.445 1 88.75 114 ASP B CA 1
ATOM 2292 C C . ASP B 1 114 ? -5.113 5.973 0.203 1 88.75 114 ASP B C 1
ATOM 2294 O O . ASP B 1 114 ? -4.961 7.145 -0.141 1 88.75 114 ASP B O 1
ATOM 2298 N N . GLY B 1 115 ? -6.191 5.395 0.33 1 88.88 115 GLY B N 1
ATOM 2299 C CA . GLY B 1 115 ? -7.406 6.172 0.152 1 88.88 115 GLY B CA 1
ATOM 2300 C C . GLY B 1 115 ? -7.527 7.324 1.131 1 88.88 115 GLY B C 1
ATOM 2301 O O . GLY B 1 115 ? -7.934 8.422 0.755 1 88.88 115 GLY B O 1
ATOM 2302 N N . ILE B 1 116 ? -7.176 7.09 2.363 1 90.44 116 ILE B N 1
ATOM 2303 C CA . ILE B 1 116 ? -7.258 8.109 3.402 1 90.44 116 ILE B CA 1
ATOM 2304 C C . ILE B 1 116 ? -6.285 9.242 3.09 1 90.44 116 ILE B C 1
ATOM 2306 O O . ILE B 1 116 ? -6.637 10.422 3.203 1 90.44 116 ILE B O 1
ATOM 2310 N N . VAL B 1 117 ? -5.113 8.883 2.717 1 86.62 117 VAL B N 1
ATOM 2311 C CA . VAL B 1 117 ? -4.098 9.875 2.393 1 86.62 117 VAL B CA 1
ATOM 2312 C C . VAL B 1 117 ? -4.586 10.758 1.246 1 86.62 117 VAL B C 1
ATOM 2314 O O . VAL B 1 117 ? -4.359 11.977 1.25 1 86.62 117 VAL B O 1
ATOM 2317 N N . LYS B 1 118 ? -5.207 10.125 0.276 1 84.81 118 LYS B N 1
ATOM 2318 C CA . LYS B 1 118 ? -5.762 10.891 -0.838 1 84.81 118 LYS B CA 1
ATOM 2319 C C . LYS B 1 118 ? -6.781 11.914 -0.348 1 84.81 118 LYS B C 1
ATOM 2321 O O . LYS B 1 118 ? -6.785 13.062 -0.801 1 84.81 118 LYS B O 1
ATOM 2326 N N . HIS B 1 119 ? -7.57 11.516 0.58 1 82.44 119 HIS B N 1
ATOM 2327 C CA . HIS B 1 119 ? -8.586 12.406 1.115 1 82.44 119 HIS B CA 1
ATOM 2328 C C . HIS B 1 119 ? -7.965 13.5 1.977 1 82.44 119 HIS B C 1
ATOM 2330 O O . HIS B 1 119 ? -8.445 14.633 1.992 1 82.44 119 HIS B O 1
ATOM 2336 N N . LEU B 1 120 ? -7.008 13.086 2.76 1 77.75 120 LEU B N 1
ATOM 2337 C CA . LEU B 1 120 ? -6.289 14.047 3.598 1 77.75 120 LEU B CA 1
ATOM 2338 C C . LEU B 1 120 ? -5.715 15.18 2.756 1 77.75 120 LEU B C 1
ATOM 2340 O O . LEU B 1 120 ? -5.723 16.344 3.18 1 77.75 120 LEU B O 1
ATOM 2344 N N . ALA B 1 121 ? -5.211 14.805 1.647 1 71.31 121 ALA B N 1
ATOM 2345 C CA . ALA B 1 121 ? -4.641 15.797 0.739 1 71.31 121 ALA B CA 1
ATOM 2346 C C . ALA B 1 121 ? -5.715 16.766 0.235 1 71.31 121 ALA B C 1
ATOM 2348 O O . ALA B 1 121 ? -5.43 17.922 -0.039 1 71.31 121 ALA B O 1
ATOM 2349 N N . ASP B 1 122 ? -6.938 16.328 0.18 1 71.19 122 ASP B N 1
ATOM 2350 C CA . ASP B 1 122 ? -8.023 17.109 -0.417 1 71.19 122 ASP B CA 1
ATOM 2351 C C . ASP B 1 122 ? -8.688 18.016 0.618 1 71.19 122 ASP B C 1
ATOM 2353 O O . ASP B 1 122 ? -9.031 19.156 0.317 1 71.19 122 ASP B O 1
ATOM 2357 N N . VAL B 1 123 ? -9.039 17.594 1.816 1 66.81 123 VAL B N 1
ATOM 2358 C CA . VAL B 1 123 ? -9.898 18.328 2.738 1 66.81 123 VAL B CA 1
ATOM 2359 C C . VAL B 1 123 ? -9.102 18.75 3.971 1 66.81 123 VAL B C 1
ATOM 2361 O O . VAL B 1 123 ? -9.508 19.641 4.719 1 66.81 123 VAL B O 1
ATOM 2364 N N . GLY B 1 124 ? -8.023 18.266 4.234 1 66.06 124 GLY B N 1
ATOM 2365 C CA . GLY B 1 124 ? -7.219 18.578 5.402 1 66.06 124 GLY B CA 1
ATOM 2366 C C . GLY B 1 124 ? -7.492 17.656 6.582 1 66.06 124 GLY B C 1
ATOM 2367 O O . GLY B 1 124 ? -8.453 16.891 6.566 1 66.06 124 GLY B O 1
ATOM 2368 N N . GLU B 1 125 ? -6.703 17.672 7.59 1 67.25 125 GLU B N 1
ATOM 2369 C CA . GLU B 1 125 ? -6.688 16.75 8.719 1 67.25 125 GLU B CA 1
ATOM 2370 C C . GLU B 1 125 ? -7.949 16.891 9.57 1 67.25 125 GLU B C 1
ATOM 2372 O O . GLU B 1 125 ? -8.586 15.891 9.922 1 67.25 125 GLU B O 1
ATOM 2377 N N . ALA B 1 126 ? -8.289 18.016 9.969 1 63.62 126 ALA B N 1
ATOM 2378 C CA . ALA B 1 126 ? -9.383 18.266 10.906 1 63.62 126 ALA B CA 1
ATOM 2379 C C . ALA B 1 126 ? -10.711 17.766 10.328 1 63.62 126 ALA B C 1
ATOM 2381 O O . ALA B 1 126 ? -11.5 17.125 11.031 1 63.62 126 ALA B O 1
ATOM 2382 N N . GLU B 1 127 ? -10.945 18.016 9.125 1 66.5 127 GLU B N 1
ATOM 2383 C CA . GLU B 1 127 ? -12.188 17.609 8.477 1 66.5 127 GLU B CA 1
ATOM 2384 C C . GLU B 1 127 ? -12.227 16.094 8.266 1 66.5 127 GLU B C 1
ATOM 2386 O O . GLU B 1 127 ? -13.289 15.477 8.328 1 66.5 127 GLU B O 1
ATOM 2391 N N . LEU B 1 128 ? -11.133 15.602 8.148 1 72.5 128 LEU B N 1
ATOM 2392 C CA . LEU B 1 128 ? -11.047 14.188 7.785 1 72.5 128 LEU B CA 1
ATOM 2393 C C . LEU B 1 128 ? -11.281 13.297 9 1 72.5 128 LEU B C 1
ATOM 2395 O O . LEU B 1 128 ? -11.891 12.234 8.891 1 72.5 128 LEU B O 1
ATOM 2399 N N . LYS B 1 129 ? -10.867 13.75 10.109 1 74 129 LYS B N 1
ATOM 2400 C CA . LYS B 1 129 ? -10.945 12.906 11.297 1 74 129 LYS B CA 1
ATOM 2401 C C . LYS B 1 129 ? -12.398 12.562 11.633 1 74 129 LYS B C 1
ATOM 2403 O O . LYS B 1 129 ? -12.695 11.445 12.055 1 74 129 LYS B O 1
ATOM 2408 N N . ASN B 1 130 ? -13.289 13.477 11.344 1 79.5 130 ASN B N 1
ATOM 2409 C CA . ASN B 1 130 ? -14.68 13.25 11.727 1 79.5 130 ASN B CA 1
ATOM 2410 C C . ASN B 1 130 ? -15.523 12.805 10.531 1 79.5 130 ASN B C 1
ATOM 2412 O O . ASN B 1 130 ? -16.703 12.508 10.68 1 79.5 130 ASN B O 1
ATOM 2416 N N . ALA B 1 131 ? -14.859 12.641 9.508 1 87.69 131 ALA B N 1
ATOM 2417 C CA . ALA B 1 131 ? -15.578 12.203 8.312 1 87.69 131 ALA B CA 1
ATOM 2418 C C . ALA B 1 131 ? -16.016 10.75 8.445 1 87.69 131 ALA B C 1
ATOM 2420 O O . ALA B 1 131 ? -15.281 9.914 8.977 1 87.69 131 ALA B O 1
ATOM 2421 N N . LYS B 1 132 ? -17.25 10.508 8 1 93.88 132 LYS B N 1
ATOM 2422 C CA . LYS B 1 132 ? -17.766 9.141 8.016 1 93.88 132 LYS B CA 1
ATOM 2423 C C . LYS B 1 132 ? -17.203 8.328 6.859 1 93.88 132 LYS B C 1
ATOM 2425 O O . LYS B 1 132 ? -16.891 8.867 5.793 1 93.88 132 LYS B O 1
ATOM 2430 N N . LEU B 1 133 ? -17.141 7.023 7.133 1 96.25 133 LEU B N 1
ATOM 2431 C CA . LEU B 1 133 ? -16.609 6.141 6.098 1 96.25 133 LEU B CA 1
ATOM 2432 C C . LEU B 1 133 ? -17.531 6.125 4.875 1 96.25 133 LEU B C 1
ATOM 2434 O O . LEU B 1 133 ? -17.062 5.973 3.746 1 96.25 133 LEU B O 1
ATOM 2438 N N . ALA B 1 134 ? -18.75 6.375 5.09 1 95 134 ALA B N 1
ATOM 2439 C CA . ALA B 1 134 ? -19.719 6.422 3.994 1 95 134 ALA B CA 1
ATOM 2440 C C . ALA B 1 134 ? -19.312 7.449 2.943 1 95 134 ALA B C 1
ATOM 2442 O O . ALA B 1 134 ? -19.562 7.262 1.752 1 95 134 ALA B O 1
ATOM 2443 N N . ASP B 1 135 ? -18.609 8.438 3.34 1 91.25 135 ASP B N 1
ATOM 2444 C CA . ASP B 1 135 ? -18.281 9.555 2.461 1 91.25 135 ASP B CA 1
ATOM 2445 C C . ASP B 1 135 ? -16.844 9.43 1.925 1 91.25 135 ASP B C 1
ATOM 2447 O O . ASP B 1 135 ? -16.438 10.203 1.057 1 91.25 135 ASP B O 1
ATOM 2451 N N . THR B 1 136 ? -16.141 8.477 2.418 1 91.06 136 THR B N 1
ATOM 2452 C CA . THR B 1 136 ? -14.711 8.508 2.119 1 91.06 136 THR B CA 1
ATOM 2453 C C . THR B 1 136 ? -14.234 7.156 1.591 1 91.06 136 THR B C 1
ATOM 2455 O O . THR B 1 136 ? -13.141 7.047 1.034 1 91.06 136 THR B O 1
ATOM 2458 N N . MET B 1 137 ? -15.031 6.152 1.768 1 95.12 137 MET B N 1
ATOM 2459 C CA . MET B 1 137 ? -14.594 4.809 1.404 1 95.12 137 MET B CA 1
ATOM 2460 C C . MET B 1 137 ? -14.5 4.656 -0.11 1 95.12 137 MET B C 1
ATOM 2462 O O . MET B 1 137 ? -15.148 5.391 -0.854 1 95.12 137 MET B O 1
ATOM 2466 N N . ASP B 1 138 ? -13.625 3.795 -0.534 1 94.62 138 ASP B N 1
ATOM 2467 C CA . ASP B 1 138 ? -13.516 3.404 -1.937 1 94.62 138 ASP B CA 1
ATOM 2468 C C . ASP B 1 138 ? -14.578 2.367 -2.297 1 94.62 138 ASP B C 1
ATOM 2470 O O . ASP B 1 138 ? -15.18 1.749 -1.413 1 94.62 138 ASP B O 1
ATOM 2474 N N . PRO B 1 139 ? -14.797 2.191 -3.602 1 95.19 139 PRO B N 1
ATOM 2475 C CA . PRO B 1 139 ? -15.773 1.187 -4.023 1 95.19 139 PRO B CA 1
ATOM 2476 C C . PRO B 1 139 ? -15.398 -0.226 -3.578 1 95.19 139 PRO B C 1
ATOM 2478 O O . PRO B 1 139 ? -14.266 -0.462 -3.152 1 95.19 139 PRO B O 1
ATOM 2481 N N . VAL B 1 140 ? -16.406 -1.147 -3.66 1 96.19 140 VAL B N 1
ATOM 2482 C CA . VAL B 1 140 ? -16.234 -2.547 -3.287 1 96.19 140 VAL B CA 1
ATOM 2483 C C . VAL B 1 140 ? -15.117 -3.166 -4.133 1 96.19 140 VAL B C 1
ATOM 2485 O O . VAL B 1 140 ? -15.117 -3.041 -5.359 1 96.19 140 VAL B O 1
ATOM 2488 N N . PRO B 1 141 ? -14.164 -3.791 -3.443 1 95.12 141 PRO B N 1
ATOM 2489 C CA . PRO B 1 141 ? -13.109 -4.453 -4.215 1 95.12 141 PRO B CA 1
ATOM 2490 C C . PRO B 1 141 ? -13.594 -5.73 -4.898 1 95.12 141 PRO B C 1
ATOM 2492 O O . PRO B 1 141 ? -14.719 -6.176 -4.656 1 95.12 141 PRO B O 1
ATOM 2495 N N . PRO B 1 142 ? -12.727 -6.262 -5.738 1 94.88 142 PRO B N 1
ATOM 2496 C CA . PRO B 1 142 ? -13.109 -7.527 -6.367 1 94.88 142 PRO B CA 1
ATOM 2497 C C . PRO B 1 142 ? -13.352 -8.641 -5.352 1 94.88 142 PRO B C 1
ATOM 2499 O O . PRO B 1 142 ? -12.648 -8.719 -4.336 1 94.88 142 PRO B O 1
ATOM 2502 N N . ILE B 1 143 ? -14.336 -9.438 -5.648 1 95.25 143 ILE B N 1
ATOM 2503 C CA . ILE B 1 143 ? -14.695 -10.57 -4.805 1 95.25 143 ILE B CA 1
ATOM 2504 C C . ILE B 1 143 ? -14.508 -11.875 -5.582 1 95.25 143 ILE B C 1
ATOM 2506 O O . ILE B 1 143 ? -15 -12.016 -6.699 1 95.25 143 ILE B O 1
ATOM 2510 N N . VAL B 1 144 ? -13.75 -12.789 -5.027 1 93.44 144 VAL B N 1
ATOM 2511 C CA . VAL B 1 144 ? -13.508 -14.062 -5.695 1 93.44 144 VAL B CA 1
ATOM 2512 C C . VAL B 1 144 ? -13.93 -15.219 -4.785 1 93.44 144 VAL B C 1
ATOM 2514 O O . VAL B 1 144 ? -14.07 -15.039 -3.57 1 93.44 144 VAL B O 1
ATOM 2517 N N . ASP B 1 145 ? -14.078 -16.359 -5.359 1 93.5 145 ASP B N 1
ATOM 2518 C CA . ASP B 1 145 ? -14.445 -17.547 -4.602 1 93.5 145 ASP B CA 1
ATOM 2519 C C . ASP B 1 145 ? -13.227 -18.172 -3.928 1 93.5 145 ASP B C 1
ATOM 2521 O O . ASP B 1 145 ? -12.102 -18.016 -4.406 1 93.5 145 ASP B O 1
ATOM 2525 N N . PHE B 1 146 ? -13.508 -18.906 -2.867 1 93.56 146 PHE B N 1
ATOM 2526 C CA . PHE B 1 146 ? -12.492 -19.609 -2.098 1 93.56 146 PHE B CA 1
ATOM 2527 C C . PHE B 1 146 ? -11.633 -20.484 -3.008 1 93.56 146 PHE B C 1
ATOM 2529 O O . PHE B 1 146 ? -10.422 -20.594 -2.811 1 93.56 146 PHE B O 1
ATOM 2536 N N . GLU B 1 147 ? -12.195 -20.953 -4.051 1 89.56 147 GLU B N 1
ATOM 2537 C CA . GLU B 1 147 ? -11.555 -21.953 -4.895 1 89.56 147 GLU B CA 1
ATOM 2538 C C . GLU B 1 147 ? -10.82 -21.297 -6.066 1 89.56 147 GLU B C 1
ATOM 2540 O O . GLU B 1 147 ? -10.156 -21.969 -6.852 1 89.56 147 GLU B O 1
ATOM 2545 N N . THR B 1 148 ? -11.023 -20 -6.145 1 87.94 148 THR B N 1
ATOM 2546 C CA . THR B 1 148 ? -10.367 -19.312 -7.254 1 87.94 148 THR B CA 1
ATOM 2547 C C . THR B 1 148 ? -8.867 -19.578 -7.238 1 87.94 148 THR B C 1
ATOM 2549 O O . THR B 1 148 ? -8.219 -19.453 -6.199 1 87.94 148 THR B O 1
ATOM 2552 N N . PRO B 1 149 ? -8.242 -20 -8.367 1 81.81 149 PRO B N 1
ATOM 2553 C CA . PRO B 1 149 ? -6.809 -20.281 -8.438 1 81.81 149 PRO B CA 1
ATOM 2554 C C . PRO B 1 149 ? -5.953 -19.047 -8.172 1 81.81 149 PRO B C 1
ATOM 2556 O O . PRO B 1 149 ? -6.301 -17.938 -8.609 1 81.81 149 PRO B O 1
ATOM 2559 N N . ALA B 1 150 ? -4.832 -19.219 -7.523 1 78.38 150 ALA B N 1
ATOM 2560 C CA . ALA B 1 150 ? -3.945 -18.156 -7.074 1 78.38 150 ALA B CA 1
ATOM 2561 C C . ALA B 1 150 ? -3.391 -17.359 -8.258 1 78.38 150 ALA B C 1
ATOM 2563 O O . ALA B 1 150 ? -3.168 -16.156 -8.164 1 78.38 150 ALA B O 1
ATOM 2564 N N . ASN B 1 151 ? -3.174 -18 -9.344 1 73.31 151 ASN B N 1
ATOM 2565 C CA . ASN B 1 151 ? -2.512 -17.359 -10.477 1 73.31 151 ASN B CA 1
ATOM 2566 C C . ASN B 1 151 ? -3.357 -16.25 -11.07 1 73.31 151 ASN B C 1
ATOM 2568 O O . ASN B 1 151 ? -2.828 -15.336 -11.711 1 73.31 151 ASN B O 1
ATOM 2572 N N . VAL B 1 152 ? -4.641 -16.344 -10.859 1 76 152 VAL B N 1
ATOM 2573 C CA . VAL B 1 152 ? -5.504 -15.336 -11.461 1 76 152 VAL B CA 1
ATOM 2574 C C . VAL B 1 152 ? -5.629 -14.141 -10.516 1 76 152 VAL B C 1
ATOM 2576 O O . VAL B 1 152 ? -6.184 -13.102 -10.883 1 76 152 VAL B O 1
ATOM 2579 N N . LEU B 1 153 ? -5.078 -14.297 -9.336 1 83.12 153 LEU B N 1
ATOM 2580 C CA . LEU B 1 153 ? -5.246 -13.266 -8.32 1 83.12 153 LEU B CA 1
ATOM 2581 C C . LEU B 1 153 ? -4.223 -12.148 -8.508 1 83.12 153 LEU B C 1
ATOM 2583 O O . LEU B 1 153 ? -4.484 -10.992 -8.156 1 83.12 153 LEU B O 1
ATOM 2587 N N . VAL B 1 154 ? -3.111 -12.406 -9.117 1 79.5 154 VAL B N 1
ATOM 2588 C CA . VAL B 1 154 ? -1.989 -11.484 -9.211 1 79.5 154 VAL B CA 1
ATOM 2589 C C . VAL B 1 154 ? -2.389 -10.273 -10.055 1 79.5 154 VAL B C 1
ATOM 2591 O O . VAL B 1 154 ? -2.221 -9.125 -9.625 1 79.5 154 VAL B O 1
ATOM 2594 N N . PRO B 1 155 ? -3.027 -10.508 -11.188 1 77.56 155 PRO B N 1
ATOM 2595 C CA . PRO B 1 155 ? -3.455 -9.352 -11.984 1 77.56 155 PRO B CA 1
ATOM 2596 C C . PRO B 1 155 ? -4.484 -8.492 -11.258 1 77.56 155 PRO B C 1
ATOM 2598 O O . PRO B 1 155 ? -4.504 -7.27 -11.438 1 77.56 155 PRO B O 1
ATOM 2601 N N . LEU B 1 156 ? -5.285 -9.102 -10.422 1 84.81 156 LEU B N 1
ATOM 2602 C CA . LEU B 1 156 ? -6.32 -8.367 -9.695 1 84.81 156 LEU B CA 1
ATOM 2603 C C . LEU B 1 156 ? -5.707 -7.484 -8.617 1 84.81 156 LEU B C 1
ATOM 2605 O O . LEU B 1 156 ? -6.141 -6.348 -8.414 1 84.81 156 LEU B O 1
ATOM 2609 N N . ILE B 1 157 ? -4.727 -8.008 -7.98 1 86.25 157 ILE B N 1
ATOM 2610 C CA . ILE B 1 157 ? -4.086 -7.281 -6.891 1 86.25 157 ILE B CA 1
ATOM 2611 C C . ILE B 1 157 ? -3.311 -6.09 -7.441 1 86.25 157 ILE B C 1
ATOM 2613 O O . ILE B 1 157 ? -3.195 -5.055 -6.785 1 86.25 157 ILE B O 1
ATOM 2617 N N . ARG B 1 158 ? -2.838 -6.211 -8.648 1 79.06 158 ARG B N 1
ATOM 2618 C CA . ARG B 1 158 ? -2.117 -5.129 -9.305 1 79.06 158 ARG B CA 1
ATOM 2619 C C . ARG B 1 158 ? -2.994 -3.889 -9.438 1 79.06 158 ARG B C 1
ATOM 2621 O O . ARG B 1 158 ? -2.508 -2.762 -9.328 1 79.06 158 ARG B O 1
ATOM 2628 N N . TYR B 1 159 ? -4.207 -4.18 -9.648 1 79.31 159 TYR B N 1
ATOM 2629 C CA . TYR B 1 159 ? -5.102 -3.066 -9.953 1 79.31 159 TYR B CA 1
ATOM 2630 C C . TYR B 1 159 ? -5.887 -2.646 -8.711 1 79.31 159 TYR B C 1
ATOM 2632 O O . TYR B 1 159 ? -6.289 -1.486 -8.586 1 79.31 159 TYR B O 1
ATOM 2640 N N . SER B 1 160 ? -6.121 -3.658 -7.883 1 87.12 160 SER B N 1
ATOM 2641 C CA . SER B 1 160 ? -6.84 -3.385 -6.641 1 87.12 160 SER B CA 1
ATOM 2642 C C . SER B 1 160 ? -5.941 -3.602 -5.43 1 87.12 160 SER B C 1
ATOM 2644 O O . SER B 1 160 ? -5.062 -4.465 -5.445 1 87.12 160 SER B O 1
ATOM 2646 N N . LYS B 1 161 ? -6.059 -2.881 -4.391 1 87.31 161 LYS B N 1
ATOM 2647 C CA . LYS B 1 161 ? -5.223 -2.982 -3.195 1 87.31 161 LYS B CA 1
ATOM 2648 C C . LYS B 1 161 ? -5.535 -4.254 -2.412 1 87.31 161 LYS B C 1
ATOM 2650 O O . LYS B 1 161 ? -4.707 -4.73 -1.635 1 87.31 161 LYS B O 1
ATOM 2655 N N . CYS B 1 162 ? -6.746 -4.762 -2.686 1 93.31 162 CYS B N 1
ATOM 2656 C CA . CYS B 1 162 ? -7.098 -6.02 -2.031 1 93.31 162 CYS B CA 1
ATOM 2657 C C . CYS B 1 162 ? -8.211 -6.734 -2.783 1 93.31 162 CYS B C 1
ATOM 2659 O O . CYS B 1 162 ? -8.844 -6.152 -3.672 1 93.31 162 CYS B O 1
ATOM 2661 N N . ILE B 1 163 ? -8.352 -8.039 -2.43 1 94.38 163 ILE B N 1
ATOM 2662 C CA . ILE B 1 163 ? -9.398 -8.906 -2.951 1 94.38 163 ILE B CA 1
ATOM 2663 C C . ILE B 1 163 ? -10.117 -9.594 -1.794 1 94.38 163 ILE B C 1
ATOM 2665 O O . ILE B 1 163 ? -9.484 -10.047 -0.838 1 94.38 163 ILE B O 1
ATOM 2669 N N . LEU B 1 164 ? -11.422 -9.602 -1.909 1 95.88 164 LEU B N 1
ATOM 2670 C CA . LEU B 1 164 ? -12.18 -10.328 -0.902 1 95.88 164 LEU B CA 1
ATOM 2671 C C . LEU B 1 164 ? -12.453 -11.758 -1.362 1 95.88 164 LEU B C 1
ATOM 2673 O O . LEU B 1 164 ? -12.68 -12 -2.551 1 95.88 164 LEU B O 1
ATOM 2677 N N . VAL B 1 165 ? -12.422 -12.664 -0.426 1 95.44 165 VAL B N 1
ATOM 2678 C CA . VAL B 1 165 ? -12.625 -14.078 -0.708 1 95.44 165 VAL B CA 1
ATOM 2679 C C . VAL B 1 165 ? -13.93 -14.547 -0.056 1 95.44 165 VAL B C 1
ATOM 2681 O O . VAL B 1 165 ? -14.172 -14.281 1.122 1 95.44 165 VAL B O 1
ATOM 2684 N N . THR B 1 166 ? -14.742 -15.219 -0.822 1 95.19 166 THR B N 1
ATOM 2685 C CA . THR B 1 166 ? -16 -15.719 -0.298 1 95.19 166 THR B CA 1
ATOM 2686 C C . THR B 1 166 ? -16 -17.25 -0.264 1 95.19 166 THR B C 1
ATOM 2688 O O . THR B 1 166 ? -15.312 -17.891 -1.057 1 95.19 166 THR B O 1
ATOM 2691 N N . LYS B 1 167 ? -16.609 -17.75 0.708 1 92.88 167 LYS B N 1
ATOM 2692 C CA . LYS B 1 167 ? -16.969 -19.156 0.812 1 92.88 167 LYS B CA 1
ATOM 2693 C C . LYS B 1 167 ? -18.453 -19.328 1.142 1 92.88 167 LYS B C 1
ATOM 2695 O O . LYS B 1 167 ? -18.938 -18.766 2.131 1 92.88 167 LYS B O 1
ATOM 2700 N N . LYS B 1 168 ? -19.203 -20.031 0.294 1 91.31 168 LYS B N 1
ATOM 2701 C CA . LYS B 1 168 ? -20.641 -20.203 0.466 1 91.31 168 LYS B CA 1
ATOM 2702 C C . LYS B 1 168 ? -21.344 -18.859 0.602 1 91.31 168 LYS B C 1
ATOM 2704 O O . LYS B 1 168 ? -22.125 -18.641 1.534 1 91.31 168 LYS B O 1
ATOM 2709 N N . SER B 1 169 ? -20.953 -17.875 -0.122 1 86.88 169 SER B N 1
ATOM 2710 C CA . SER B 1 169 ? -21.562 -16.562 -0.291 1 86.88 169 SER B CA 1
ATOM 2711 C C . SER B 1 169 ? -21.312 -15.672 0.917 1 86.88 169 SER B C 1
ATOM 2713 O O . SER B 1 169 ? -22.016 -14.688 1.128 1 86.88 169 SER B O 1
ATOM 2715 N N . LYS B 1 170 ? -20.422 -16.109 1.697 1 92 170 LYS B N 1
ATOM 2716 C CA . LYS B 1 170 ? -20 -15.281 2.824 1 92 170 LYS B CA 1
ATOM 2717 C C . LYS B 1 170 ? -18.531 -14.859 2.684 1 92 170 LYS B C 1
ATOM 2719 O O . LYS B 1 170 ? -17.688 -15.664 2.301 1 92 170 LYS B O 1
ATOM 2724 N N . ILE B 1 171 ? -18.359 -13.625 3.012 1 93.88 171 ILE B N 1
ATOM 2725 C CA . ILE B 1 171 ? -16.984 -13.133 2.961 1 93.88 171 ILE B CA 1
ATOM 2726 C C . ILE B 1 171 ? -16.172 -13.758 4.09 1 93.88 171 ILE B C 1
ATOM 2728 O O . ILE B 1 171 ? -16.516 -13.609 5.266 1 93.88 171 ILE B O 1
ATOM 2732 N N . MET B 1 172 ? -15.055 -14.469 3.703 1 92.12 172 MET B N 1
ATOM 2733 C CA . MET B 1 172 ? -14.32 -15.219 4.719 1 92.12 172 MET B CA 1
ATOM 2734 C C . MET B 1 172 ? -12.883 -14.727 4.832 1 92.12 172 MET B C 1
ATOM 2736 O O . MET B 1 172 ? -12.18 -15.07 5.781 1 92.12 172 MET B O 1
ATOM 2740 N N . GLY B 1 173 ? -12.453 -13.953 3.822 1 94.56 173 GLY B N 1
ATOM 2741 C CA . GLY B 1 173 ? -11.055 -13.539 3.883 1 94.56 173 GLY B CA 1
ATOM 2742 C C . GLY B 1 173 ? -10.75 -12.359 2.975 1 94.56 173 GLY B C 1
ATOM 2743 O O . GLY B 1 173 ? -11.617 -11.883 2.246 1 94.56 173 GLY B O 1
ATOM 2744 N N . ILE B 1 174 ? -9.516 -11.859 3.107 1 95 174 ILE B N 1
ATOM 2745 C CA . ILE B 1 174 ? -9.008 -10.75 2.314 1 95 174 ILE B CA 1
ATOM 2746 C C . ILE B 1 174 ? -7.594 -11.062 1.834 1 95 174 ILE B C 1
ATOM 2748 O O . ILE B 1 174 ? -6.805 -11.664 2.564 1 95 174 ILE B O 1
ATOM 2752 N N . ILE B 1 175 ? -7.301 -10.766 0.567 1 93.19 175 ILE B N 1
ATOM 2753 C CA . ILE B 1 175 ? -5.977 -10.953 -0.014 1 93.19 175 ILE B CA 1
ATOM 2754 C C . ILE B 1 175 ? -5.375 -9.602 -0.385 1 93.19 175 ILE B C 1
ATOM 2756 O O . ILE B 1 175 ? -6.016 -8.797 -1.061 1 93.19 175 ILE B O 1
ATOM 2760 N N . THR B 1 176 ? -4.195 -9.305 0.121 1 92 176 THR B N 1
ATOM 2761 C CA . THR B 1 176 ? -3.447 -8.102 -0.224 1 92 176 THR B CA 1
ATOM 2762 C C . THR B 1 176 ? -2.143 -8.461 -0.928 1 92 176 THR B C 1
ATOM 2764 O O . THR B 1 176 ? -1.845 -9.641 -1.134 1 92 176 THR B O 1
ATOM 2767 N N . ALA B 1 177 ? -1.404 -7.375 -1.297 1 89.62 177 ALA B N 1
ATOM 2768 C CA . ALA B 1 177 ? -0.091 -7.602 -1.893 1 89.62 177 ALA B CA 1
ATOM 2769 C C . ALA B 1 177 ? 0.788 -8.445 -0.976 1 89.62 177 ALA B C 1
ATOM 2771 O O . ALA B 1 177 ? 1.484 -9.352 -1.438 1 89.62 177 ALA B O 1
ATOM 2772 N N . SER B 1 178 ? 0.715 -8.195 0.276 1 89.44 178 SER B N 1
ATOM 2773 C CA . SER B 1 178 ? 1.511 -8.938 1.253 1 89.44 178 SER B CA 1
ATOM 2774 C C . SER B 1 178 ? 1.156 -10.422 1.249 1 89.44 178 SER B C 1
ATOM 2776 O O . SER B 1 178 ? 2.041 -11.273 1.331 1 89.44 178 SER B O 1
ATOM 2778 N N . ASP B 1 179 ? -0.068 -10.734 1.143 1 88.75 179 ASP B N 1
ATOM 2779 C CA . ASP B 1 179 ? -0.508 -12.125 1.097 1 88.75 179 ASP B CA 1
ATOM 2780 C C . ASP B 1 179 ? 0.015 -12.828 -0.154 1 88.75 179 ASP B C 1
ATOM 2782 O O . ASP B 1 179 ? 0.362 -14.008 -0.11 1 88.75 179 ASP B O 1
ATOM 2786 N N . THR B 1 180 ? -0.035 -12.125 -1.248 1 84.06 180 THR B N 1
ATOM 2787 C CA . THR B 1 180 ? 0.432 -12.672 -2.52 1 84.06 180 THR B CA 1
ATOM 2788 C C . THR B 1 180 ? 1.915 -13.023 -2.443 1 84.06 180 THR B C 1
ATOM 2790 O O . THR B 1 180 ? 2.342 -14.047 -2.982 1 84.06 180 THR B O 1
ATOM 2793 N N . LEU B 1 181 ? 2.645 -12.18 -1.785 1 85.38 181 LEU B N 1
ATOM 2794 C CA . LEU B 1 181 ? 4.086 -12.383 -1.695 1 85.38 181 LEU B CA 1
ATOM 2795 C C . LEU B 1 181 ? 4.414 -13.57 -0.795 1 85.38 181 LEU B C 1
ATOM 2797 O O . LEU B 1 181 ? 5.457 -14.203 -0.952 1 85.38 181 LEU B O 1
ATOM 2801 N N . LYS B 1 182 ? 3.549 -13.844 0.138 1 79.88 182 LYS B N 1
ATOM 2802 C CA . LYS B 1 182 ? 3.752 -15 1 1 79.88 182 LYS B CA 1
ATOM 2803 C C . LYS B 1 182 ? 3.785 -16.297 0.185 1 79.88 182 LYS B C 1
ATOM 2805 O O . LYS B 1 182 ? 4.434 -17.266 0.577 1 79.88 182 LYS B O 1
ATOM 2810 N N . MET B 1 183 ? 3.074 -16.25 -0.899 1 71.56 183 MET B N 1
ATOM 2811 C CA . MET B 1 183 ? 3.045 -17.438 -1.761 1 71.56 183 MET B CA 1
ATOM 2812 C C . MET B 1 183 ? 4.391 -17.641 -2.451 1 71.56 183 MET B C 1
ATOM 2814 O O . MET B 1 183 ? 4.68 -18.734 -2.943 1 71.56 183 MET B O 1
ATOM 2818 N N . MET B 1 184 ? 5.113 -16.594 -2.473 1 66.25 184 MET B N 1
ATOM 2819 C CA . MET B 1 184 ? 6.383 -16.641 -3.193 1 66.25 184 MET B CA 1
ATOM 2820 C C . MET B 1 184 ? 7.527 -17.016 -2.256 1 66.25 184 MET B C 1
ATOM 2822 O O . MET B 1 184 ? 8.656 -17.219 -2.699 1 66.25 184 MET B O 1
ATOM 2826 N N . GLU B 1 185 ? 7.258 -17.031 -1.036 1 64.19 185 GLU B N 1
ATOM 2827 C CA . GLU B 1 185 ? 8.32 -17.375 -0.097 1 64.19 185 GLU B CA 1
ATOM 2828 C C . GLU B 1 185 ? 8.625 -18.875 -0.147 1 64.19 185 GLU B C 1
ATOM 2830 O O . GLU B 1 185 ? 7.727 -19.688 -0.324 1 64.19 185 GLU B O 1
#

Nearest PDB structures (foldseek):
  2rc3-assembly2_B  TM=9.124E-01  e=6.283E-09  Nitrosomonas europaea ATCC 19718
  3fhm-assembly1_D  TM=9.082E-01  e=7.169E-09  Agrobacterium fabrum str. C58
  2ef7-assembly1_A-2  TM=7.467E-01  e=5.848E-10  Sulfurisphaera tokodaii str. 7
  1pvm-assembly1_A  TM=8.869E-01  e=5.916E-08  Thermoplasma acidophilum DSM 1728
  1pbj-assembly1_A  TM=8.291E-01  e=2.213E-07  Methanothermobacter thermautotrophicus str. Delta H

Foldseek 3Di:
DQDDLLCLVVLCVVLPHQLCVLCVQLVHDSVVSVCSNVVNDDDDPSSSVSSVVVSVVSCCLQFVDFPLNQFAQPAAEAEQQDAPLVVVVVCVVVVHFKHFYDDVQHTFFMDGVVQLVVVCVPPNDVVRRGHGCNVRGHGDAAEDERGHTLNVVVVRQVVPQKYFYDDPNHTRGMGGPVSNVVSVD/DQDDLLCLVVLCVVLPHQLCVLCVQLVHDSVVSVCSNVVNDDDDPSSSVSSVVVSVVSCVLQFPDFPLNQFAQPAAEAEQQDAPLVVVVVCVVVVHFKHFYDDVQHTFFMDGVVQLVVVCVPPNDVVRRGHGCNVRGHGDAAEDERGHTLNVVVVRQVVPQKYFYDDPNHTRGMGGPVSNVVSVD

Solvent-accessible surface area (backbone atoms only — not comparable to full-atom values): 19988 Å² total; per-residue (Å²): 131,82,79,56,68,71,45,48,45,55,52,35,53,72,71,66,49,51,58,58,56,50,12,66,73,53,73,46,53,45,66,54,46,50,29,31,52,70,66,77,40,83,71,52,70,68,55,45,48,42,45,49,47,53,48,45,48,49,37,46,71,33,54,68,40,30,40,56,75,54,32,45,59,84,69,62,76,43,40,44,79,39,32,40,45,55,50,53,51,50,26,62,76,66,73,47,58,70,37,47,23,27,61,84,90,40,77,66,18,27,41,35,43,66,53,49,45,49,46,37,62,71,68,32,65,78,61,41,44,71,30,37,31,69,79,61,42,41,70,62,59,57,74,42,48,31,73,38,46,39,63,68,45,42,63,49,43,66,76,29,79,38,35,37,28,22,54,95,89,33,82,49,25,38,34,38,52,69,41,58,51,57,73,71,103,131,82,78,56,68,71,44,48,44,56,51,35,53,74,71,67,49,52,58,57,54,52,10,65,73,53,73,46,52,44,66,55,46,50,31,33,52,70,65,76,39,84,72,52,70,70,57,45,48,43,44,51,48,51,49,44,47,50,38,46,70,34,54,68,40,29,42,56,74,55,32,45,58,83,70,62,76,42,40,44,78,40,31,39,45,58,51,54,52,50,26,62,77,66,73,47,57,70,36,46,25,29,62,84,92,41,76,65,18,28,42,34,45,67,53,49,45,50,47,37,61,70,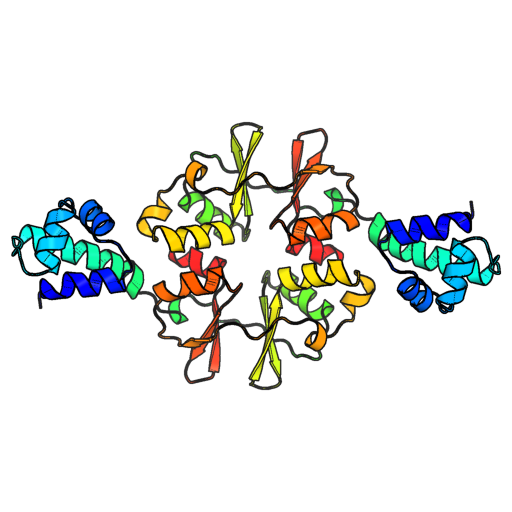68,32,66,78,59,42,43,69,29,38,31,68,81,61,44,42,70,62,60,57,75,44,49,32,74,39,47,38,62,68,44,43,62,49,44,66,78,30,80,38,33,36,27,24,54,96,90,32,82,50,24,39,36,37,52,69,40,59,50,58,72,70,102